Protein AF-A0A6L7WZ86-F1 (afdb_monomer_lite)

Sequence (203 aa):
MTITPLPDDKPPLVTILFAKHAGRTYPQAVAVAQQASVYREQVEGRSVTHVATFAQTAQQASAASQLLQLTVSLKSSAVFDGGGVMVPNKWTAGQVLDCYRKASLCADPTAYCHLVINSPFTHQGEFELVDRDDRQADRWLLPCRLINRAYLAFDAQHPASATDLLQAAAVRNGSQWCPNFEATSFRPVVVGVQGDASRACVR

Radius of gyration: 21.46 Å; chains: 1; bounding box: 46×39×69 Å

Secondary structure (DSSP, 8-state):
-PPPPPTTSPPEEEEEEEE----TTHHHHHHHHTTSSEEEEEEETTEEEEEEEEESSHHHHHHHHHHHHHHTT-TTEEEEETTS-B-S-HHHHHHHHHHHHHHTTSSSHHHHH-EEEE--EE-SS------TTS----EEEES-HHHHTT---EETT-SS-HHHHHHHHHHHTT-TT-TT--GGG-EEE--------------

Structure (mmCIF, N/CA/C/O backbone):
data_AF-A0A6L7WZ86-F1
#
_entry.id   AF-A0A6L7WZ86-F1
#
loop_
_atom_site.group_PDB
_atom_site.id
_atom_site.type_symbol
_atom_site.label_atom_id
_atom_site.label_alt_id
_atom_site.label_comp_id
_atom_site.label_asym_id
_atom_site.label_entity_id
_atom_site.label_seq_id
_atom_site.pdbx_PDB_ins_code
_atom_site.Cartn_x
_atom_site.Cartn_y
_atom_site.Cartn_z
_atom_site.occupancy
_atom_site.B_iso_or_equiv
_atom_site.auth_seq_id
_atom_site.auth_comp_id
_atom_site.auth_asym_id
_atom_site.auth_atom_id
_atom_site.pdbx_PDB_model_num
ATOM 1 N N . MET A 1 1 ? 6.209 -0.642 20.854 1.00 47.69 1 MET A N 1
ATOM 2 C CA . MET A 1 1 ? 4.993 -1.215 20.239 1.00 47.69 1 MET A CA 1
ATOM 3 C C . MET A 1 1 ? 5.428 -2.353 19.346 1.00 47.69 1 MET A C 1
ATOM 5 O O . MET A 1 1 ? 6.222 -2.119 18.446 1.00 47.69 1 MET A O 1
ATOM 9 N N . THR A 1 2 ? 4.988 -3.571 19.641 1.00 50.81 2 THR A N 1
ATOM 10 C CA . THR A 1 2 ? 5.374 -4.765 18.881 1.00 50.81 2 THR A CA 1
ATOM 11 C C . THR A 1 2 ? 4.298 -5.025 17.841 1.00 50.81 2 THR A C 1
ATOM 13 O O . THR A 1 2 ? 3.127 -5.172 18.193 1.00 50.81 2 THR A O 1
ATOM 16 N N . ILE A 1 3 ? 4.668 -5.041 16.563 1.00 60.66 3 ILE A N 1
ATOM 17 C CA . ILE A 1 3 ? 3.726 -5.408 15.507 1.00 60.66 3 ILE A CA 1
ATOM 18 C C . ILE A 1 3 ? 3.384 -6.871 15.691 1.00 60.66 3 ILE A C 1
ATOM 20 O O . ILE A 1 3 ? 4.256 -7.712 15.897 1.00 60.66 3 ILE A O 1
ATOM 24 N N . THR A 1 4 ? 2.085 -7.143 15.730 1.00 61.19 4 THR A N 1
ATOM 25 C CA . THR A 1 4 ? 1.613 -8.497 15.965 1.00 61.19 4 THR A CA 1
ATOM 26 C C . THR A 1 4 ? 1.735 -9.266 14.652 1.00 61.19 4 THR A C 1
ATOM 28 O O . THR A 1 4 ? 1.117 -8.837 13.672 1.00 61.19 4 THR A O 1
ATOM 31 N N . PRO A 1 5 ? 2.519 -10.359 14.609 1.00 63.06 5 PRO A N 1
ATOM 32 C CA . PRO A 1 5 ? 2.606 -11.191 13.419 1.00 63.06 5 PRO A CA 1
ATOM 33 C C . PRO A 1 5 ? 1.232 -11.787 13.104 1.00 63.06 5 PRO A C 1
ATOM 35 O O . PRO A 1 5 ? 0.416 -12.019 14.003 1.00 63.06 5 PRO A O 1
ATOM 38 N N . LEU A 1 6 ? 0.963 -12.006 11.818 1.00 70.75 6 LEU A N 1
ATOM 39 C CA . LEU A 1 6 ? -0.230 -12.734 11.409 1.00 70.75 6 LEU A CA 1
ATOM 40 C C . LEU A 1 6 ? -0.127 -14.200 11.857 1.00 70.75 6 LEU A C 1
ATOM 42 O O . LEU A 1 6 ? 0.982 -14.731 11.942 1.00 70.75 6 LEU A O 1
ATOM 46 N N . PRO A 1 7 ? -1.262 -14.871 12.120 1.00 63.28 7 PRO A N 1
ATOM 47 C CA . PRO A 1 7 ? -1.268 -16.325 12.179 1.00 63.28 7 PRO A CA 1
ATOM 48 C C . PRO A 1 7 ? -0.720 -16.889 10.852 1.00 63.28 7 PRO A C 1
ATOM 50 O O . PRO A 1 7 ? -0.986 -16.331 9.786 1.00 63.28 7 PRO A O 1
ATOM 53 N N . ASP A 1 8 ? 0.057 -17.972 10.937 1.00 62.91 8 ASP A N 1
ATOM 54 C CA . ASP A 1 8 ? 0.685 -18.702 9.818 1.00 62.91 8 ASP A CA 1
ATOM 55 C C . ASP A 1 8 ? 1.976 -18.100 9.215 1.00 62.91 8 ASP A C 1
ATOM 57 O O . ASP A 1 8 ? 2.300 -18.401 8.067 1.00 62.91 8 ASP A O 1
ATOM 61 N N . ASP A 1 9 ? 2.710 -17.247 9.944 1.00 66.44 9 ASP A N 1
ATOM 62 C CA . ASP A 1 9 ? 4.002 -16.643 9.530 1.00 66.44 9 ASP A CA 1
ATOM 63 C C . ASP A 1 9 ? 3.971 -15.852 8.206 1.00 66.44 9 ASP A C 1
ATOM 65 O O . ASP A 1 9 ? 5.005 -15.450 7.665 1.00 66.44 9 ASP A O 1
ATOM 69 N N . LYS A 1 10 ? 2.780 -15.569 7.670 1.00 73.56 10 LYS A N 1
ATOM 70 C CA . LYS A 1 10 ? 2.638 -14.762 6.456 1.00 73.56 10 LYS A CA 1
ATOM 71 C C . LYS A 1 10 ? 2.947 -13.296 6.766 1.00 73.56 10 LYS A C 1
ATOM 73 O O . LYS A 1 10 ? 2.440 -12.762 7.758 1.00 73.56 10 LYS A O 1
ATOM 78 N N . PRO A 1 11 ? 3.714 -12.604 5.906 1.00 81.50 11 PRO A N 1
ATOM 79 C CA . PRO A 1 11 ? 3.988 -11.192 6.110 1.00 81.50 11 PRO A CA 1
ATOM 80 C C . PRO A 1 11 ? 2.682 -10.386 6.019 1.00 81.50 11 PRO A C 1
ATOM 82 O O . PRO A 1 11 ? 1.885 -10.598 5.094 1.00 81.50 11 PRO A O 1
ATOM 85 N N . PRO A 1 12 ? 2.430 -9.454 6.953 1.00 90.88 12 PRO A N 1
ATOM 86 C CA . PRO A 1 12 ? 1.282 -8.573 6.844 1.00 90.88 12 PRO A CA 1
ATOM 87 C C . PRO A 1 12 ? 1.407 -7.639 5.641 1.00 90.88 12 PRO A C 1
ATOM 89 O O . PRO A 1 12 ? 2.497 -7.354 5.150 1.00 90.88 12 PRO A O 1
ATOM 92 N N . LEU A 1 13 ? 0.267 -7.159 5.149 1.00 93.56 13 LEU A N 1
ATOM 93 C CA . LEU A 1 13 ? 0.234 -6.071 4.175 1.00 93.56 13 LEU A CA 1
ATOM 94 C C . LEU A 1 13 ? 0.491 -4.739 4.883 1.00 93.56 13 LEU A C 1
ATOM 96 O O . LEU A 1 13 ? 1.350 -3.963 4.477 1.00 93.56 13 LEU A O 1
ATOM 100 N N . VAL A 1 14 ? -0.294 -4.472 5.927 1.00 95.56 14 VAL A N 1
ATOM 101 C CA . VAL A 1 14 ? -0.276 -3.207 6.663 1.00 95.56 14 VAL A CA 1
ATOM 102 C C . VAL A 1 14 ? -0.856 -3.406 8.061 1.00 95.56 14 VAL A C 1
ATOM 104 O O . VAL A 1 14 ? -1.780 -4.200 8.254 1.00 95.56 14 VAL A O 1
ATOM 107 N N . THR A 1 15 ? -0.343 -2.654 9.029 1.00 96.19 15 THR A N 1
ATOM 108 C CA . THR A 1 15 ? -0.920 -2.531 10.371 1.00 96.19 15 THR A CA 1
ATOM 109 C C . THR A 1 15 ? -1.374 -1.096 10.599 1.00 96.19 15 THR A C 1
ATOM 111 O O . THR A 1 15 ? -0.604 -0.157 10.400 1.00 96.19 15 THR A O 1
ATOM 114 N N . ILE A 1 16 ? -2.621 -0.907 11.024 1.00 96.44 16 ILE A N 1
ATOM 115 C CA . ILE A 1 16 ? -3.187 0.406 11.340 1.00 96.44 16 ILE A CA 1
ATOM 116 C C . ILE A 1 16 ? -3.484 0.459 12.834 1.00 96.44 16 ILE A C 1
ATOM 118 O O . ILE A 1 16 ? -4.172 -0.405 13.379 1.00 96.44 16 ILE A O 1
ATOM 122 N N . LEU A 1 17 ? -2.970 1.498 13.485 1.00 95.44 17 LEU A N 1
ATOM 123 C CA . LEU A 1 17 ? -3.237 1.812 14.879 1.00 95.44 17 LEU A CA 1
ATOM 124 C C . LEU A 1 17 ? -4.084 3.072 14.954 1.00 95.44 17 LEU A C 1
ATOM 126 O O . LEU A 1 17 ? -3.841 4.019 14.209 1.00 95.44 17 LEU A O 1
ATOM 130 N N . PHE A 1 18 ? -5.057 3.109 15.859 1.00 95.25 18 PHE A N 1
ATOM 131 C CA . PHE A 1 18 ? -5.809 4.326 16.161 1.00 95.25 18 PHE A CA 1
ATOM 132 C C . PHE A 1 18 ? -6.359 4.297 17.586 1.00 95.25 18 PHE A C 1
ATOM 134 O O . PHE A 1 18 ? -6.794 3.260 18.083 1.00 95.25 18 PHE A O 1
ATOM 141 N N . ALA A 1 19 ? -6.362 5.448 18.255 1.00 94.00 19 ALA A N 1
ATOM 142 C CA . ALA A 1 19 ? -6.944 5.559 19.587 1.00 94.00 19 ALA A CA 1
ATOM 143 C C . ALA A 1 19 ? -8.477 5.675 19.545 1.00 94.00 19 ALA A C 1
ATOM 145 O O . ALA A 1 19 ? -9.071 6.215 18.601 1.00 94.00 19 ALA A O 1
ATOM 146 N N . LYS A 1 20 ? -9.121 5.233 20.626 1.00 93.38 20 LYS A N 1
ATOM 147 C CA . LYS A 1 20 ? -10.515 5.557 20.923 1.00 93.38 20 LYS A CA 1
ATOM 148 C C . LYS A 1 20 ? -10.713 7.072 20.900 1.00 93.38 20 LYS A C 1
ATOM 150 O O . LYS A 1 20 ? -9.925 7.828 21.463 1.00 93.38 20 LYS A O 1
ATOM 155 N N . HIS A 1 21 ? -11.781 7.512 20.246 1.00 90.44 21 HIS A N 1
ATOM 156 C CA . HIS A 1 21 ? -12.111 8.925 20.088 1.00 90.44 21 HIS A CA 1
ATOM 157 C C . HIS A 1 21 ? -13.631 9.116 20.039 1.00 90.44 21 HIS A C 1
ATOM 159 O O . HIS A 1 21 ? -14.375 8.183 19.752 1.00 90.44 21 HIS A O 1
ATOM 165 N N . ALA A 1 22 ? -14.100 10.335 20.312 1.00 87.38 22 ALA A N 1
ATOM 166 C CA . ALA A 1 22 ? -15.528 10.670 20.360 1.00 87.38 22 ALA A CA 1
ATOM 167 C C . ALA A 1 22 ? -16.151 10.963 18.974 1.00 87.38 22 ALA A C 1
ATOM 169 O O . ALA A 1 22 ? -17.239 11.529 18.884 1.00 87.38 22 ALA A O 1
ATOM 170 N N . GLY A 1 23 ? -15.453 10.637 17.881 1.00 87.38 23 GLY A N 1
ATOM 171 C CA . GLY A 1 23 ? -15.904 10.931 16.521 1.00 87.38 23 GLY A CA 1
ATOM 172 C C . GLY A 1 23 ? -17.081 10.054 16.087 1.00 87.38 23 GLY A C 1
ATOM 173 O O . GLY A 1 23 ? -17.175 8.890 16.466 1.00 87.38 23 GLY A O 1
ATOM 174 N N . ARG A 1 24 ? -17.957 10.583 15.221 1.00 89.44 24 ARG A N 1
ATOM 175 C CA . ARG A 1 24 ? -19.101 9.829 14.662 1.00 89.44 24 ARG A CA 1
ATOM 176 C C . ARG A 1 24 ? -18.677 8.599 13.854 1.00 89.44 24 ARG A C 1
ATOM 178 O O . ARG A 1 24 ? -19.425 7.632 13.775 1.00 89.44 24 ARG A O 1
ATOM 185 N N . THR A 1 25 ? -17.485 8.637 13.265 1.00 91.81 25 THR A N 1
ATOM 186 C CA . THR A 1 25 ? -16.906 7.538 12.483 1.00 91.81 25 THR A CA 1
ATOM 187 C C . THR A 1 25 ? -16.269 6.458 13.355 1.00 91.81 25 THR A C 1
ATOM 189 O O . THR A 1 25 ? -15.935 5.398 12.834 1.00 91.81 25 THR A O 1
ATOM 192 N N . TYR A 1 26 ? -16.122 6.672 14.669 1.00 94.25 26 TYR A N 1
ATOM 193 C CA . TYR A 1 26 ? -15.444 5.723 15.553 1.00 94.25 26 TYR A CA 1
ATOM 194 C C . TYR A 1 26 ? -16.079 4.322 15.555 1.00 94.25 26 TYR A C 1
ATOM 196 O O . TYR A 1 26 ? -15.337 3.366 15.327 1.00 94.25 26 TYR A O 1
ATOM 204 N N . PRO A 1 27 ? -17.409 4.150 15.719 1.00 95.38 27 PRO A N 1
ATOM 205 C CA . PRO A 1 27 ? -18.010 2.815 15.698 1.00 95.38 27 PRO A CA 1
ATOM 206 C C . PRO A 1 27 ? -17.783 2.090 14.366 1.00 95.38 27 PRO A C 1
ATOM 208 O O . PRO A 1 27 ? -17.534 0.889 14.347 1.00 95.38 27 PRO A O 1
ATOM 211 N N . GLN A 1 28 ? -17.806 2.831 13.252 1.00 95.75 28 GLN A N 1
ATOM 212 C CA . GLN A 1 28 ? -17.521 2.284 11.925 1.00 95.75 28 GLN A CA 1
ATOM 213 C C . GLN A 1 28 ? -16.048 1.883 11.791 1.00 95.75 28 GLN A C 1
ATOM 215 O O . GLN A 1 28 ? -15.755 0.812 11.270 1.00 95.75 28 GLN A O 1
ATOM 220 N N . ALA A 1 29 ? -15.121 2.700 12.300 1.00 96.56 29 ALA A N 1
ATOM 221 C CA . ALA A 1 29 ? -13.695 2.385 12.292 1.00 96.56 29 ALA A CA 1
ATOM 222 C C . ALA A 1 29 ? -13.403 1.107 13.089 1.00 96.56 29 ALA A C 1
ATOM 224 O O . ALA A 1 29 ? -12.677 0.244 12.607 1.00 96.56 29 ALA A O 1
ATOM 225 N N . VAL A 1 30 ? -14.016 0.940 14.264 1.00 97.06 30 VAL A N 1
ATOM 226 C CA . VAL A 1 30 ? -13.885 -0.289 15.064 1.00 97.06 30 VAL A CA 1
ATOM 227 C C . VAL A 1 30 ? -14.468 -1.495 14.326 1.00 97.06 30 VAL A C 1
ATOM 229 O O . VAL A 1 30 ? -13.803 -2.523 14.241 1.00 97.06 30 VAL A O 1
ATOM 232 N N . ALA A 1 31 ? -15.656 -1.366 13.729 1.00 97.19 31 ALA A N 1
ATOM 233 C CA . ALA A 1 31 ? -16.283 -2.458 12.983 1.00 97.19 31 ALA A CA 1
ATOM 234 C C . ALA A 1 31 ? -15.436 -2.925 11.785 1.00 97.19 31 ALA A C 1
ATOM 236 O O . ALA A 1 31 ? -15.353 -4.121 11.520 1.00 97.19 31 ALA A O 1
ATOM 237 N N . VAL A 1 32 ? -14.779 -2.002 11.072 1.00 97.44 32 VAL A N 1
ATOM 238 C CA . VAL A 1 32 ? -13.845 -2.349 9.986 1.00 97.44 32 VAL A CA 1
ATOM 239 C C . VAL A 1 32 ? -12.549 -2.941 10.547 1.00 97.44 32 VAL A C 1
ATOM 241 O O . VAL A 1 32 ? -12.040 -3.920 10.011 1.00 97.44 32 VAL A O 1
ATOM 244 N N . ALA A 1 33 ? -12.023 -2.394 11.645 1.00 97.19 33 ALA A N 1
ATOM 245 C CA . ALA A 1 33 ? -10.814 -2.899 12.294 1.00 97.19 33 ALA A CA 1
ATOM 246 C C . ALA A 1 33 ? -10.967 -4.347 12.786 1.00 97.19 33 ALA A C 1
ATOM 248 O O . ALA A 1 33 ? -10.028 -5.127 12.677 1.00 97.19 33 ALA A O 1
ATOM 249 N N . GLN A 1 34 ? -12.154 -4.732 13.255 1.00 96.94 34 GLN A N 1
ATOM 250 C CA . GLN A 1 34 ? -12.467 -6.104 13.672 1.00 96.94 34 GLN A CA 1
ATOM 251 C C . GLN A 1 34 ? -12.483 -7.118 12.515 1.00 96.94 34 GLN A C 1
ATOM 253 O O . GLN A 1 34 ? -12.414 -8.316 12.765 1.00 96.94 34 GLN A O 1
ATOM 258 N N . GLN A 1 35 ? -12.544 -6.665 11.257 1.00 96.44 35 GLN A N 1
ATOM 259 C CA . GLN A 1 35 ? -12.430 -7.529 10.071 1.00 96.44 35 GLN A CA 1
ATOM 260 C C . GLN A 1 35 ? -10.971 -7.821 9.691 1.00 96.44 35 GLN A C 1
ATOM 262 O O . GLN A 1 35 ? -10.708 -8.585 8.755 1.00 96.44 35 GLN A O 1
ATOM 267 N N . ALA A 1 36 ? -10.015 -7.181 10.369 1.00 96.25 36 ALA A N 1
ATOM 268 C CA . ALA A 1 36 ? -8.602 -7.430 10.162 1.00 96.25 36 ALA A CA 1
ATOM 269 C C . ALA A 1 36 ? -8.253 -8.881 10.509 1.00 96.25 36 ALA A C 1
ATOM 271 O O . ALA A 1 36 ? -8.878 -9.510 11.362 1.00 96.25 36 ALA A O 1
ATOM 272 N N . SER A 1 37 ? -7.216 -9.404 9.860 1.00 95.19 37 SER A N 1
ATOM 273 C CA . SER A 1 37 ? -6.726 -10.763 10.124 1.00 95.19 37 SER A CA 1
ATOM 274 C C . SER A 1 37 ? -6.274 -10.927 11.576 1.00 95.19 37 SER A C 1
ATOM 276 O O . SER A 1 37 ? -6.439 -11.992 12.163 1.00 95.19 37 SER A O 1
ATOM 278 N N . VAL A 1 38 ? -5.745 -9.855 12.170 1.00 94.62 38 VAL A N 1
ATOM 279 C CA . VAL A 1 38 ? -5.521 -9.756 13.612 1.00 94.62 38 VAL A CA 1
ATOM 280 C C . VAL A 1 38 ? -6.030 -8.409 14.102 1.00 94.62 38 VAL A C 1
ATOM 282 O O . VAL A 1 38 ? -5.618 -7.365 13.602 1.00 94.62 38 VAL A O 1
ATOM 285 N N . TYR A 1 39 ? -6.892 -8.435 15.113 1.00 96.00 39 TYR A N 1
ATOM 286 C CA . TYR A 1 39 ? -7.388 -7.251 15.805 1.00 96.00 39 TYR A CA 1
ATOM 287 C C . TYR A 1 39 ? -7.120 -7.371 17.304 1.00 96.00 39 TYR A C 1
ATOM 289 O O . TYR A 1 39 ? -7.367 -8.422 17.901 1.00 96.00 39 TYR A O 1
ATOM 297 N N . ARG A 1 40 ? -6.611 -6.302 17.920 1.00 94.44 40 ARG A N 1
ATOM 298 C CA . ARG A 1 40 ? -6.380 -6.222 19.366 1.00 94.44 40 ARG A CA 1
ATOM 299 C C . ARG A 1 40 ? -6.715 -4.839 19.898 1.00 94.44 40 ARG A C 1
ATOM 301 O O . ARG A 1 40 ? -6.507 -3.828 19.230 1.00 94.44 40 ARG A O 1
ATOM 308 N N . GLU A 1 41 ? -7.168 -4.812 21.141 1.00 94.81 41 GLU A N 1
ATOM 309 C CA . GLU A 1 41 ? -7.303 -3.591 21.924 1.00 94.81 41 GLU A CA 1
ATOM 310 C C . GLU A 1 41 ? -6.195 -3.562 22.972 1.00 94.81 41 GLU A C 1
ATOM 312 O O . GLU A 1 41 ? -6.005 -4.517 23.723 1.00 94.81 41 GLU A O 1
ATOM 317 N N . GLN A 1 42 ? -5.448 -2.466 23.005 1.00 91.88 42 GLN A N 1
ATOM 318 C CA . GLN A 1 42 ? -4.404 -2.214 23.982 1.00 91.88 42 GLN A CA 1
ATOM 319 C C . GLN A 1 42 ? -4.866 -1.091 24.902 1.00 91.88 42 GLN A C 1
ATOM 321 O O . GLN A 1 42 ? -5.094 0.037 24.464 1.00 91.88 42 GLN A O 1
ATOM 326 N N . VAL A 1 43 ? -5.028 -1.417 26.182 1.00 90.00 43 VAL A N 1
ATOM 327 C CA . VAL A 1 43 ? -5.438 -0.459 27.208 1.00 90.00 43 VAL A CA 1
ATOM 328 C C . VAL A 1 43 ? -4.191 0.044 27.926 1.00 90.00 43 VAL A C 1
ATOM 330 O O . VAL A 1 43 ? -3.505 -0.721 28.597 1.00 90.00 43 VAL A O 1
ATOM 333 N N . GLU A 1 44 ? -3.905 1.336 27.792 1.00 84.81 44 GLU A N 1
ATOM 334 C CA . GLU A 1 44 ? -2.825 2.021 28.505 1.00 84.81 44 GLU A CA 1
ATOM 335 C C . GLU A 1 44 ? -3.431 3.098 29.410 1.00 84.81 44 GLU A C 1
ATOM 337 O O . GLU A 1 44 ? -3.843 4.177 28.971 1.00 84.81 44 GLU A O 1
ATOM 342 N N . GLY A 1 45 ? -3.546 2.780 30.702 1.00 85.56 45 GLY A N 1
ATOM 343 C CA . GLY A 1 45 ? -4.215 3.638 31.679 1.00 85.56 45 GLY A CA 1
ATOM 344 C C . GLY A 1 45 ? -5.700 3.817 31.354 1.00 85.56 45 GLY A C 1
ATOM 345 O O . GLY A 1 45 ? -6.488 2.887 31.494 1.00 85.56 45 GLY A O 1
ATOM 346 N N . ARG A 1 46 ? -6.092 5.029 30.939 1.00 83.75 46 ARG A N 1
ATOM 347 C CA . ARG A 1 46 ? -7.473 5.362 30.529 1.00 83.75 46 ARG A CA 1
ATOM 348 C C . ARG A 1 46 ? -7.675 5.363 29.009 1.00 83.75 46 ARG A C 1
ATOM 350 O O . ARG A 1 46 ? -8.797 5.572 28.549 1.00 83.75 46 ARG A O 1
ATOM 357 N N . SER A 1 47 ? -6.608 5.164 28.240 1.00 87.44 47 SER A N 1
ATOM 358 C CA . SER A 1 47 ? -6.632 5.207 26.780 1.00 87.44 47 SER A CA 1
ATOM 359 C C . SER A 1 47 ? -6.770 3.801 26.208 1.00 87.44 47 SER A C 1
ATOM 361 O O . SER A 1 47 ? -6.111 2.873 26.668 1.00 87.44 47 SER A O 1
ATOM 363 N N . VAL A 1 48 ? -7.613 3.653 25.185 1.00 93.12 48 VAL A N 1
ATOM 364 C CA . VAL A 1 48 ? -7.743 2.414 24.408 1.00 93.12 48 VAL A CA 1
ATOM 365 C C . VAL A 1 48 ? -7.172 2.670 23.022 1.00 93.12 48 VAL A C 1
ATOM 367 O O . VAL A 1 48 ? -7.618 3.592 22.335 1.00 93.12 48 VAL A O 1
ATOM 370 N N . THR A 1 49 ? -6.200 1.863 22.619 1.00 94.69 49 THR A N 1
ATOM 371 C CA . THR A 1 49 ? -5.606 1.870 21.282 1.00 94.69 49 THR A CA 1
ATOM 372 C C . THR A 1 49 ? -6.017 0.601 20.558 1.00 94.69 49 THR A C 1
ATOM 374 O O . THR A 1 49 ? -5.820 -0.503 21.056 1.00 94.69 49 THR A O 1
ATOM 377 N N . HIS A 1 50 ? -6.583 0.757 19.372 1.00 96.00 50 HIS A N 1
ATOM 378 C CA . HIS A 1 50 ? -6.943 -0.345 18.496 1.00 96.00 50 HIS A CA 1
ATOM 379 C C . HIS A 1 50 ? -5.771 -0.640 17.566 1.00 96.00 50 HIS A C 1
ATOM 381 O O . HIS A 1 50 ? -5.199 0.285 16.987 1.00 96.00 50 HIS A O 1
ATOM 387 N N . VAL A 1 51 ? -5.428 -1.916 17.423 1.00 95.75 51 VAL A N 1
ATOM 388 C CA . VAL A 1 51 ? -4.384 -2.412 16.524 1.00 95.75 51 VAL A CA 1
ATOM 389 C C . VAL A 1 51 ? -5.034 -3.389 15.554 1.00 95.75 51 VAL A C 1
ATOM 391 O O . VAL A 1 51 ? -5.600 -4.393 15.983 1.00 95.75 51 VAL A O 1
ATOM 394 N N . ALA A 1 52 ? -4.968 -3.087 14.260 1.00 96.69 52 ALA A N 1
ATOM 395 C CA . ALA A 1 52 ? -5.554 -3.894 13.197 1.00 96.69 52 ALA A CA 1
ATOM 396 C C . ALA A 1 52 ? -4.491 -4.246 12.148 1.00 96.69 52 ALA A C 1
ATOM 398 O O . ALA A 1 52 ? -3.981 -3.359 11.463 1.00 96.69 52 ALA A O 1
ATOM 399 N N . THR A 1 53 ? -4.169 -5.533 12.020 1.00 96.31 53 THR A N 1
ATOM 400 C CA . THR A 1 53 ? -3.191 -6.068 11.064 1.00 96.31 53 THR A CA 1
ATOM 401 C C . THR A 1 53 ? -3.909 -6.794 9.930 1.00 96.31 53 THR A C 1
ATOM 403 O O . THR A 1 53 ? -4.655 -7.751 10.154 1.00 96.31 53 THR A O 1
ATOM 406 N N . PHE A 1 54 ? -3.659 -6.359 8.698 1.00 95.81 54 PHE A N 1
ATOM 407 C CA . PHE A 1 54 ? -4.324 -6.849 7.493 1.00 95.81 54 PHE A CA 1
ATOM 408 C C . PHE A 1 54 ? -3.386 -7.742 6.676 1.00 95.81 54 PHE A C 1
ATOM 410 O O . PHE A 1 54 ? -2.224 -7.392 6.462 1.00 95.81 54 PHE A O 1
ATOM 417 N N . ALA A 1 55 ? -3.884 -8.884 6.197 1.00 94.62 55 ALA A N 1
ATOM 418 C CA . ALA A 1 55 ? -3.119 -9.787 5.336 1.00 94.62 55 ALA A CA 1
ATOM 419 C C . ALA A 1 55 ? -3.023 -9.306 3.878 1.00 94.62 55 ALA A C 1
ATOM 421 O O . ALA A 1 55 ? -3.760 -8.425 3.433 1.00 94.62 55 ALA A O 1
ATOM 422 N N . GLN A 1 56 ? -2.126 -9.930 3.113 1.00 92.81 56 GLN A N 1
ATOM 423 C CA . GLN A 1 56 ? -1.919 -9.686 1.682 1.00 92.81 56 GLN A CA 1
ATOM 424 C C . GLN A 1 56 ? -3.015 -10.354 0.831 1.00 92.81 56 GLN A C 1
ATOM 426 O O . GLN A 1 56 ? -2.778 -11.312 0.103 1.00 92.81 56 GLN A O 1
ATOM 431 N N . THR A 1 57 ? -4.254 -9.879 0.969 1.00 92.19 57 THR A N 1
ATOM 432 C CA . THR A 1 57 ? -5.395 -10.312 0.146 1.00 92.19 57 THR A CA 1
ATOM 433 C C . THR A 1 57 ? -6.209 -9.108 -0.318 1.00 92.19 57 THR A C 1
ATOM 435 O O . THR A 1 57 ? -6.208 -8.062 0.335 1.00 92.19 57 THR A O 1
ATOM 438 N N . ALA A 1 58 ? -6.958 -9.250 -1.416 1.00 91.88 58 ALA A N 1
ATOM 439 C CA . ALA A 1 58 ? -7.805 -8.177 -1.945 1.00 91.88 58 ALA A CA 1
ATOM 440 C C . ALA A 1 58 ? -8.838 -7.674 -0.917 1.00 91.88 58 ALA A C 1
ATOM 442 O O . ALA A 1 58 ? -9.049 -6.468 -0.778 1.00 91.88 58 ALA A O 1
ATOM 443 N N . GLN A 1 59 ? -9.454 -8.596 -0.167 1.00 94.19 59 GLN A N 1
ATOM 444 C CA . GLN A 1 59 ? -10.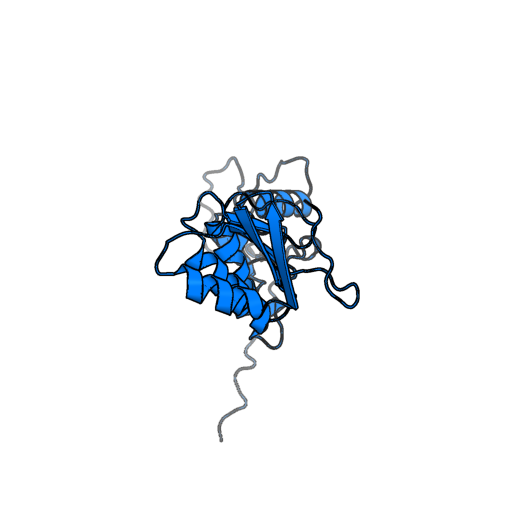439 -8.273 0.866 1.00 94.19 59 GLN A CA 1
ATOM 445 C C . GLN A 1 59 ? -9.803 -7.489 2.019 1.00 94.19 59 GLN A C 1
ATOM 447 O O . GLN A 1 59 ? -10.328 -6.454 2.428 1.00 94.19 59 GLN A O 1
ATOM 452 N N . GLN A 1 60 ? -8.645 -7.941 2.504 1.00 95.50 60 GLN A N 1
ATOM 453 C CA . GLN A 1 60 ? -7.925 -7.285 3.595 1.00 95.50 60 GLN A CA 1
ATOM 454 C C . GLN A 1 60 ? -7.370 -5.917 3.165 1.00 95.50 60 GLN A C 1
ATOM 456 O O . GLN A 1 60 ? -7.485 -4.955 3.917 1.00 95.50 60 GLN A O 1
ATOM 461 N N . ALA A 1 61 ? -6.882 -5.776 1.929 1.00 95.44 61 ALA A N 1
ATOM 462 C CA . ALA A 1 61 ? -6.487 -4.487 1.356 1.00 95.44 61 ALA A CA 1
ATOM 463 C C . ALA A 1 61 ? -7.665 -3.503 1.243 1.00 95.44 61 ALA A C 1
ATOM 465 O O . ALA A 1 61 ? -7.509 -2.303 1.487 1.00 95.44 61 ALA A O 1
ATOM 466 N N . SER A 1 62 ? -8.858 -4.004 0.901 1.00 95.69 62 SER A N 1
ATOM 467 C CA . SER A 1 62 ? -10.083 -3.201 0.867 1.00 95.69 62 SER A CA 1
ATOM 468 C C . SER A 1 62 ? -10.480 -2.722 2.266 1.00 95.69 62 SER A C 1
ATOM 470 O O . SER A 1 62 ? -10.724 -1.529 2.450 1.00 95.69 62 SER A O 1
ATOM 472 N N . ALA A 1 63 ? -10.487 -3.618 3.258 1.00 96.94 63 ALA A N 1
ATOM 473 C CA . ALA A 1 63 ? -10.795 -3.270 4.645 1.00 96.94 63 ALA A CA 1
ATOM 474 C C . ALA A 1 63 ? -9.767 -2.282 5.228 1.00 96.94 63 ALA A C 1
ATOM 476 O O . ALA A 1 63 ? -10.148 -1.271 5.818 1.00 96.94 63 ALA A O 1
ATOM 477 N N . ALA A 1 64 ? -8.472 -2.497 4.973 1.00 97.06 64 ALA A N 1
ATOM 478 C CA . ALA A 1 64 ? -7.410 -1.569 5.356 1.00 97.06 64 ALA A CA 1
ATOM 479 C C . ALA A 1 64 ? -7.604 -0.178 4.734 1.00 97.06 64 ALA A C 1
ATOM 481 O O . ALA A 1 64 ? -7.482 0.830 5.428 1.00 97.06 64 ALA A O 1
ATOM 482 N N . SER A 1 65 ? -7.954 -0.109 3.443 1.00 96.00 65 SER A N 1
ATOM 483 C CA . SER A 1 65 ? -8.225 1.166 2.760 1.00 96.00 65 SER A CA 1
ATOM 484 C C . SER A 1 65 ? -9.394 1.912 3.402 1.00 96.00 65 SER A C 1
ATOM 486 O O . SER A 1 65 ? -9.313 3.121 3.624 1.00 96.00 65 SER A O 1
ATOM 488 N N . GLN A 1 66 ? -10.471 1.196 3.732 1.00 96.31 66 GLN A N 1
ATOM 489 C CA . GLN A 1 66 ? -11.643 1.779 4.378 1.00 96.31 66 GLN A CA 1
ATOM 490 C C . GLN A 1 66 ? -11.314 2.278 5.791 1.00 96.31 66 GLN A C 1
ATOM 492 O O . GLN A 1 66 ? -11.661 3.407 6.140 1.00 96.31 66 GLN A O 1
ATOM 497 N N . LEU A 1 67 ? -10.590 1.485 6.587 1.00 97.06 67 LEU A N 1
ATOM 498 C CA . LEU A 1 67 ? -10.154 1.896 7.921 1.00 97.06 67 LEU A CA 1
ATOM 499 C C . LEU A 1 67 ? -9.251 3.130 7.860 1.00 97.06 67 LEU A C 1
ATOM 501 O O . LEU A 1 67 ? -9.400 4.057 8.659 1.00 97.06 67 LEU A O 1
ATOM 505 N N . LEU A 1 68 ? -8.335 3.168 6.895 1.00 95.75 68 LEU A N 1
ATOM 506 C CA . LEU A 1 68 ? -7.449 4.303 6.693 1.00 95.75 68 LEU A CA 1
ATOM 507 C C . LEU A 1 68 ? -8.236 5.577 6.368 1.00 95.75 68 LEU A C 1
ATOM 509 O O . LEU A 1 68 ? -7.961 6.612 6.962 1.00 95.75 68 LEU A O 1
ATOM 513 N N . GLN A 1 69 ? -9.257 5.513 5.510 1.00 94.12 69 GLN A N 1
ATOM 514 C CA . GLN A 1 69 ? -10.128 6.663 5.228 1.00 94.12 69 GLN A CA 1
ATOM 515 C C . GLN A 1 69 ? -10.876 7.154 6.474 1.00 94.12 69 GLN A C 1
ATOM 517 O O . GLN A 1 69 ? -10.971 8.359 6.698 1.00 94.12 69 GLN A O 1
ATOM 522 N N . LEU A 1 70 ? -11.359 6.236 7.315 1.00 94.56 70 LEU A N 1
ATOM 523 C CA . LEU A 1 70 ? -12.059 6.577 8.559 1.00 94.56 70 LEU A CA 1
ATOM 524 C C . LEU A 1 70 ? -11.134 7.194 9.618 1.00 94.56 70 LEU A C 1
ATOM 526 O O . LEU A 1 70 ? -11.609 7.902 10.507 1.00 94.56 70 LEU A O 1
ATOM 530 N N . THR A 1 71 ? -9.828 6.929 9.530 1.00 93.88 71 THR A N 1
ATOM 531 C CA . THR A 1 71 ? -8.832 7.310 10.543 1.00 93.88 71 THR A CA 1
ATOM 532 C C . THR A 1 71 ? -7.788 8.315 10.047 1.00 93.88 71 THR A C 1
ATOM 534 O O . THR A 1 71 ? -6.951 8.748 10.841 1.00 93.88 71 THR A O 1
ATOM 537 N N . VAL A 1 72 ? -7.824 8.730 8.774 1.00 89.69 72 VAL A N 1
ATOM 538 C CA . VAL A 1 72 ? -6.775 9.553 8.136 1.00 89.69 72 VAL A CA 1
ATOM 539 C C . VAL A 1 72 ? -6.554 10.888 8.848 1.00 89.69 72 VAL A C 1
ATOM 541 O O . VAL A 1 72 ? -5.415 11.319 9.020 1.00 89.69 72 VAL A O 1
ATOM 544 N N . SER A 1 73 ? -7.634 11.516 9.320 1.00 88.25 73 SER A N 1
ATOM 545 C CA . SER A 1 73 ? -7.616 12.814 10.003 1.00 88.25 73 SER A CA 1
ATOM 546 C C . SER A 1 73 ? -7.242 12.722 11.486 1.00 88.25 73 SER A C 1
ATOM 548 O O . SER A 1 73 ? -7.019 13.747 12.132 1.00 88.25 73 SER A O 1
ATOM 550 N N . LEU A 1 74 ? -7.151 11.511 12.047 1.00 89.50 74 LEU A N 1
ATOM 551 C CA . LEU A 1 74 ? -6.813 11.315 13.452 1.00 89.50 74 LEU A CA 1
ATOM 552 C C . LEU A 1 74 ? -5.307 11.482 13.652 1.00 89.50 74 LEU A C 1
ATOM 554 O O . LEU A 1 74 ? -4.503 10.742 13.089 1.00 89.50 74 LEU A O 1
ATOM 558 N N . LYS A 1 75 ? -4.906 12.420 14.514 1.00 86.69 75 LYS A N 1
ATOM 559 C CA . LYS A 1 75 ? -3.493 12.575 14.912 1.00 86.69 75 LYS A CA 1
ATOM 560 C C . LYS A 1 75 ? -2.960 11.337 15.636 1.00 86.69 75 LYS A C 1
ATOM 562 O O . LYS A 1 75 ? -1.788 11.014 15.515 1.00 86.69 75 LYS A O 1
ATOM 567 N N . SER A 1 76 ? -3.839 10.646 16.357 1.00 88.75 76 SER A N 1
ATOM 568 C CA . SER A 1 76 ? -3.552 9.427 17.111 1.00 88.75 76 SER A CA 1
ATOM 569 C C . SER A 1 76 ? -3.634 8.148 16.274 1.00 88.75 76 SER A C 1
ATOM 571 O O . SER A 1 76 ? -3.659 7.064 16.854 1.00 88.75 76 SER A O 1
ATOM 573 N N . SER A 1 77 ? -3.716 8.246 14.939 1.00 93.31 77 SER A N 1
ATOM 574 C CA . SER A 1 77 ? -3.581 7.080 14.067 1.00 93.31 77 SER A CA 1
ATOM 575 C C . SER A 1 77 ? -2.200 6.999 13.429 1.00 93.31 77 SER A C 1
ATOM 577 O O . SER A 1 77 ? -1.621 8.015 13.033 1.00 93.31 77 SER A O 1
ATOM 579 N N . ALA A 1 78 ? -1.692 5.780 13.315 1.00 94.44 78 ALA A N 1
ATOM 580 C CA . ALA A 1 78 ? -0.408 5.459 12.711 1.00 94.44 78 ALA A CA 1
ATOM 581 C C . ALA A 1 78 ? -0.567 4.250 11.785 1.00 94.44 78 ALA A C 1
ATOM 583 O O . ALA A 1 78 ? -1.412 3.385 12.014 1.00 94.44 78 ALA A O 1
ATOM 584 N N . VAL A 1 79 ? 0.234 4.215 10.725 1.00 95.56 79 VAL A N 1
ATOM 585 C CA . VAL A 1 79 ? 0.232 3.150 9.721 1.00 95.56 79 VAL A CA 1
ATOM 586 C C . VAL A 1 79 ? 1.630 2.561 9.680 1.00 95.56 79 VAL A C 1
ATOM 588 O O . VAL A 1 79 ? 2.604 3.310 9.673 1.00 95.56 79 VAL A O 1
ATOM 591 N N . PHE A 1 80 ? 1.727 1.241 9.652 1.00 94.75 80 PHE A N 1
ATOM 592 C CA . PHE A 1 80 ? 2.979 0.500 9.569 1.00 94.75 80 PHE A CA 1
ATOM 593 C C . PHE A 1 80 ? 2.902 -0.480 8.410 1.00 94.75 80 PHE A C 1
ATOM 595 O O . PHE A 1 80 ? 1.849 -1.079 8.181 1.00 94.75 80 PHE A O 1
ATOM 602 N N . ASP A 1 81 ? 3.997 -0.635 7.679 1.00 92.25 81 ASP A N 1
ATOM 603 C CA . ASP A 1 81 ? 4.086 -1.617 6.606 1.00 92.25 81 ASP A CA 1
ATOM 604 C C . ASP A 1 81 ? 4.238 -3.056 7.135 1.00 92.25 81 ASP A C 1
ATOM 606 O O . ASP A 1 81 ? 4.267 -3.305 8.345 1.00 92.25 81 ASP A O 1
ATOM 610 N N . GLY A 1 82 ? 4.316 -4.020 6.214 1.00 87.75 82 GLY A N 1
ATOM 611 C CA . GLY A 1 82 ? 4.515 -5.431 6.537 1.00 87.75 82 GLY A CA 1
ATOM 612 C C . GLY A 1 82 ? 5.825 -5.750 7.270 1.00 87.75 82 GLY A C 1
ATOM 613 O O . GLY A 1 82 ? 5.875 -6.722 8.021 1.00 87.75 82 GLY A O 1
ATOM 614 N N . GLY A 1 83 ? 6.866 -4.930 7.082 1.00 86.38 83 GLY A N 1
ATOM 615 C CA . GLY A 1 83 ? 8.160 -5.036 7.773 1.00 86.38 83 GLY A CA 1
ATOM 616 C C . GLY A 1 83 ? 8.187 -4.318 9.123 1.00 86.38 83 GLY A C 1
ATOM 617 O O . GLY A 1 83 ? 9.149 -4.417 9.881 1.00 86.38 83 GLY A O 1
ATOM 618 N N . GLY A 1 84 ? 7.116 -3.600 9.432 1.00 87.56 84 GLY A N 1
ATOM 619 C CA . GLY A 1 84 ? 6.923 -2.888 10.669 1.00 87.56 84 GLY A CA 1
ATOM 620 C C . GLY A 1 84 ? 7.515 -1.494 10.750 1.00 87.56 84 GLY A C 1
ATOM 621 O O . GLY A 1 84 ? 7.625 -0.919 11.836 1.00 87.56 84 GLY A O 1
ATOM 622 N N . VAL A 1 85 ? 7.842 -0.921 9.599 1.00 90.56 85 VAL A N 1
ATOM 623 C CA . VAL A 1 85 ? 8.286 0.460 9.486 1.00 90.56 85 VAL A CA 1
ATOM 624 C C . VAL A 1 85 ? 7.064 1.366 9.409 1.00 90.56 85 VAL A C 1
ATOM 626 O O . VAL A 1 85 ? 6.095 1.097 8.698 1.00 90.56 85 VAL A O 1
ATOM 629 N N . MET A 1 86 ? 7.091 2.463 10.165 1.00 92.31 86 MET A N 1
ATOM 630 C CA . MET A 1 86 ? 6.018 3.451 10.133 1.00 92.31 86 MET A CA 1
ATOM 631 C C . MET A 1 86 ? 5.960 4.124 8.757 1.00 92.31 86 MET A C 1
ATOM 633 O O . MET A 1 86 ? 6.948 4.691 8.293 1.00 92.31 86 MET A O 1
ATOM 637 N N . VAL A 1 87 ? 4.781 4.129 8.140 1.00 92.88 87 VAL A N 1
ATOM 638 C CA . VAL A 1 87 ? 4.505 4.845 6.894 1.00 92.88 87 VAL A CA 1
ATOM 639 C C . VAL A 1 87 ? 4.090 6.278 7.251 1.00 92.88 87 VAL A C 1
ATOM 641 O O . VAL A 1 87 ? 2.986 6.486 7.763 1.00 92.88 87 VAL A O 1
ATOM 644 N N . PRO A 1 88 ? 4.939 7.295 7.004 1.00 85.31 88 PRO A N 1
ATOM 645 C CA . PRO A 1 88 ? 4.709 8.649 7.513 1.00 85.31 88 PRO A CA 1
ATOM 646 C C . PRO A 1 88 ? 3.526 9.344 6.828 1.00 85.31 88 PRO A C 1
ATOM 648 O O . PRO A 1 88 ? 2.838 10.161 7.439 1.00 85.31 88 PRO A O 1
ATOM 651 N N . ASN A 1 89 ? 3.269 9.016 5.559 1.00 90.75 89 ASN A N 1
ATOM 652 C CA . ASN A 1 89 ? 2.214 9.632 4.769 1.00 90.75 89 ASN A CA 1
ATOM 653 C C . ASN A 1 89 ? 1.029 8.672 4.575 1.00 90.75 89 ASN A C 1
ATOM 655 O O . ASN A 1 89 ? 1.066 7.761 3.747 1.00 90.75 89 ASN A O 1
ATOM 659 N N . LYS A 1 90 ? -0.061 8.931 5.305 1.00 92.44 90 LYS A N 1
ATOM 660 C CA . LYS A 1 90 ? -1.317 8.165 5.222 1.00 92.44 90 LYS A CA 1
ATOM 661 C C . LYS A 1 90 ? -1.979 8.250 3.846 1.00 92.44 90 LYS A C 1
ATOM 663 O O . LYS A 1 90 ? -2.621 7.298 3.422 1.00 92.44 90 LYS A O 1
ATOM 668 N N . TRP A 1 91 ? -1.823 9.364 3.132 1.00 90.81 91 TRP A N 1
ATOM 669 C CA . TRP A 1 91 ? -2.362 9.499 1.780 1.00 90.81 91 TRP A CA 1
ATOM 670 C C . TRP A 1 91 ? -1.661 8.543 0.815 1.00 90.81 91 TRP A C 1
ATOM 672 O O . TRP A 1 91 ? -2.314 7.783 0.102 1.00 90.81 91 TRP A O 1
ATOM 682 N N . THR A 1 92 ? -0.328 8.522 0.858 1.00 91.31 92 THR A N 1
ATOM 683 C CA . THR A 1 92 ? 0.485 7.579 0.083 1.00 91.31 92 THR A CA 1
ATOM 684 C C . THR A 1 92 ? 0.160 6.135 0.449 1.00 91.31 92 THR A C 1
ATOM 686 O O . THR A 1 92 ? 0.007 5.302 -0.443 1.00 91.31 92 THR A O 1
ATOM 689 N N . ALA A 1 93 ? -0.053 5.847 1.738 1.00 94.00 93 ALA A N 1
ATOM 690 C CA . ALA A 1 93 ? -0.501 4.527 2.163 1.00 94.00 93 ALA A CA 1
ATOM 691 C C . ALA A 1 93 ? -1.825 4.121 1.491 1.00 94.00 93 ALA A C 1
ATOM 693 O O . ALA A 1 93 ? -1.940 3.021 0.955 1.00 94.00 93 ALA A O 1
ATOM 694 N N . GLY A 1 94 ? -2.794 5.040 1.426 1.00 94.44 94 GLY A N 1
ATOM 695 C CA . GLY A 1 94 ? -4.058 4.823 0.720 1.00 94.44 94 GLY A CA 1
ATOM 696 C C . GLY A 1 94 ? -3.885 4.575 -0.781 1.00 94.44 94 GLY A C 1
ATOM 697 O O . GLY A 1 94 ? -4.565 3.715 -1.337 1.00 94.44 94 GLY A O 1
ATOM 698 N N . GLN A 1 95 ? -2.949 5.270 -1.435 1.00 93.81 95 GLN A N 1
ATOM 699 C CA . GLN A 1 95 ? -2.645 5.050 -2.855 1.00 93.81 95 GLN A CA 1
ATOM 700 C C . GLN A 1 95 ? -2.072 3.653 -3.116 1.00 93.81 95 GLN A C 1
ATOM 702 O O . GLN A 1 95 ? -2.478 3.003 -4.082 1.00 93.81 95 GLN A O 1
ATOM 707 N N . VAL A 1 96 ? -1.162 3.179 -2.259 1.00 95.12 96 VAL A N 1
ATOM 708 C CA . VAL A 1 96 ? -0.591 1.828 -2.364 1.00 95.12 96 VAL A CA 1
ATOM 709 C C . VAL A 1 96 ? -1.664 0.769 -2.135 1.00 95.12 96 VAL A C 1
ATOM 711 O O . VAL A 1 96 ? -1.782 -0.144 -2.950 1.00 95.12 96 VAL A O 1
ATOM 714 N N . LEU A 1 97 ? -2.493 0.914 -1.096 1.00 95.88 97 LEU A N 1
ATOM 715 C CA . LEU A 1 97 ? -3.556 -0.049 -0.796 1.00 95.88 97 LEU A CA 1
ATOM 716 C C . LEU A 1 97 ? -4.599 -0.136 -1.919 1.00 95.88 97 LEU A C 1
ATOM 718 O O . LEU A 1 97 ? -4.959 -1.240 -2.328 1.00 95.88 97 LEU A O 1
ATOM 722 N N . ASP A 1 98 ? -5.045 0.997 -2.473 1.00 94.31 98 ASP A N 1
ATOM 723 C CA . ASP A 1 98 ? -5.982 0.988 -3.604 1.00 94.31 98 ASP A CA 1
ATOM 724 C C . ASP A 1 98 ? -5.343 0.392 -4.867 1.00 94.31 98 ASP A C 1
ATOM 726 O O . ASP A 1 98 ? -5.985 -0.378 -5.585 1.00 94.31 98 ASP A O 1
ATOM 730 N N . CYS A 1 99 ? -4.067 0.693 -5.127 1.00 95.00 99 CYS A N 1
ATOM 731 C CA . CYS A 1 99 ? -3.339 0.117 -6.254 1.00 95.00 99 CYS A CA 1
ATOM 732 C C . CYS A 1 99 ? -3.192 -1.403 -6.121 1.00 95.00 99 CYS A C 1
ATOM 734 O O . CYS A 1 99 ? -3.488 -2.125 -7.072 1.00 95.00 99 CYS A O 1
ATOM 736 N N . TYR A 1 100 ? -2.785 -1.889 -4.948 1.00 95.94 100 TYR A N 1
ATOM 737 C CA . TYR A 1 100 ? -2.641 -3.314 -4.660 1.00 95.94 100 TYR A CA 1
ATOM 738 C C . TYR A 1 100 ? -3.986 -4.048 -4.741 1.00 95.94 100 TYR A C 1
ATOM 740 O O . TYR A 1 100 ? -4.087 -5.097 -5.380 1.00 95.94 100 TYR A O 1
ATOM 748 N N . ARG A 1 101 ? -5.054 -3.462 -4.180 1.00 95.06 101 ARG A N 1
ATOM 749 C CA . ARG A 1 101 ? -6.420 -3.995 -4.286 1.00 95.06 101 ARG A CA 1
ATOM 750 C C . ARG A 1 101 ? -6.851 -4.143 -5.745 1.00 95.06 101 ARG A C 1
ATOM 752 O O . ARG A 1 101 ? -7.388 -5.183 -6.103 1.00 95.06 101 ARG A O 1
ATOM 759 N N . LYS A 1 102 ? -6.613 -3.130 -6.586 1.00 94.50 102 LYS A N 1
ATOM 760 C CA . LYS A 1 102 ? -6.936 -3.181 -8.022 1.00 94.50 102 LYS A CA 1
ATOM 761 C C . LYS A 1 102 ? -6.105 -4.227 -8.762 1.00 94.50 102 LYS A C 1
ATOM 763 O O . LYS A 1 102 ? -6.673 -4.981 -9.541 1.00 94.50 102 LYS A O 1
ATOM 768 N N . ALA A 1 103 ? -4.804 -4.313 -8.482 1.00 95.25 103 ALA A N 1
ATOM 769 C CA . ALA A 1 103 ? -3.934 -5.339 -9.059 1.00 95.25 103 ALA A CA 1
ATOM 770 C C . ALA A 1 103 ? -4.395 -6.760 -8.694 1.00 95.25 103 ALA A C 1
ATOM 772 O O . ALA A 1 103 ? -4.344 -7.654 -9.528 1.00 95.25 103 ALA A O 1
ATOM 773 N N . SER A 1 104 ? -4.917 -6.948 -7.478 1.00 93.31 104 SER A N 1
ATOM 774 C CA . SER A 1 104 ? -5.434 -8.238 -6.997 1.00 93.31 104 SER A CA 1
ATOM 775 C C . SER A 1 104 ? -6.740 -8.683 -7.674 1.00 93.31 104 SER A C 1
ATOM 777 O O . SER A 1 104 ? -7.178 -9.808 -7.457 1.00 93.31 104 SER A O 1
ATOM 779 N N . LEU A 1 105 ? -7.388 -7.814 -8.461 1.00 92.50 105 LEU A N 1
ATOM 780 C CA . LEU A 1 105 ? -8.545 -8.177 -9.291 1.00 92.50 105 LEU A CA 1
ATOM 781 C C . LEU A 1 105 ? -8.128 -8.735 -10.660 1.00 92.50 105 LEU A C 1
ATOM 783 O O . LEU A 1 105 ? -8.971 -9.244 -11.396 1.00 92.50 105 LEU A O 1
ATOM 787 N N . CYS A 1 106 ? -6.853 -8.609 -11.026 1.00 93.44 106 CYS A N 1
ATOM 788 C CA . CYS A 1 106 ? -6.317 -9.142 -12.269 1.00 93.44 106 CYS A CA 1
ATOM 789 C C . CYS A 1 106 ? -5.840 -10.583 -12.059 1.00 93.44 106 CYS A C 1
ATOM 791 O O . CYS A 1 106 ? -5.257 -10.896 -11.025 1.00 93.44 106 CYS A O 1
ATOM 793 N N . ALA A 1 107 ? -6.047 -11.448 -13.059 1.00 93.81 107 ALA A N 1
ATOM 794 C CA . ALA A 1 107 ? -5.519 -12.815 -13.034 1.00 93.81 107 ALA A CA 1
ATOM 795 C C . ALA A 1 107 ? -3.983 -12.829 -12.956 1.00 93.81 107 ALA A C 1
ATOM 797 O O . ALA A 1 107 ? -3.402 -13.635 -12.237 1.00 93.81 107 ALA A O 1
ATOM 798 N N . ASP A 1 108 ? -3.349 -11.891 -13.662 1.00 94.06 108 ASP A N 1
ATOM 799 C CA . ASP A 1 108 ? -1.927 -11.587 -13.561 1.00 94.06 108 ASP A CA 1
ATOM 800 C C . ASP A 1 108 ? -1.752 -10.156 -13.014 1.00 94.06 108 ASP A C 1
ATOM 802 O O . ASP A 1 108 ? -2.018 -9.183 -13.733 1.00 94.06 108 ASP A O 1
ATOM 806 N N . PRO A 1 109 ? -1.316 -9.989 -11.750 1.00 93.06 109 PRO A N 1
ATOM 807 C CA . PRO A 1 109 ? -1.070 -8.674 -11.166 1.00 93.06 109 PRO A CA 1
ATOM 808 C C . PRO A 1 109 ? -0.010 -7.864 -11.919 1.00 93.06 109 PRO A C 1
ATOM 810 O O . PRO A 1 109 ? -0.067 -6.631 -11.907 1.00 93.06 109 PRO A O 1
ATOM 813 N N . THR A 1 110 ? 0.934 -8.521 -12.604 1.00 94.25 110 THR A N 1
ATOM 814 C CA . THR A 1 110 ? 1.996 -7.836 -13.351 1.00 94.25 110 THR A CA 1
ATOM 815 C C . THR A 1 110 ? 1.431 -7.051 -14.532 1.00 94.25 110 THR A C 1
ATOM 817 O O . THR A 1 110 ? 1.899 -5.949 -14.798 1.00 94.25 110 THR A O 1
ATOM 820 N N . ALA A 1 111 ? 0.339 -7.506 -15.153 1.00 93.88 111 ALA A N 1
ATOM 821 C CA . ALA A 1 111 ? -0.346 -6.769 -16.218 1.00 93.88 111 ALA A CA 1
ATOM 822 C C . ALA A 1 111 ? -0.933 -5.423 -15.739 1.00 93.88 111 ALA A C 1
ATOM 824 O O . ALA A 1 111 ? -1.054 -4.463 -16.507 1.00 93.88 111 ALA A O 1
ATOM 825 N N . TYR A 1 112 ? -1.293 -5.321 -14.456 1.00 94.88 112 TYR A N 1
ATOM 826 C CA . TYR A 1 112 ? -1.730 -4.063 -13.851 1.00 94.88 112 TYR A CA 1
ATOM 827 C C . TYR A 1 112 ? -0.554 -3.243 -13.308 1.00 94.88 112 TYR A C 1
ATOM 829 O O . TYR A 1 112 ? -0.541 -2.017 -13.432 1.00 94.88 112 TYR A O 1
ATOM 837 N N . CYS A 1 113 ? 0.419 -3.892 -12.674 1.00 95.19 113 CYS A N 1
ATOM 838 C CA . CYS A 1 113 ? 1.537 -3.212 -12.029 1.00 95.19 113 CYS A CA 1
ATOM 839 C C . CYS A 1 113 ? 2.561 -2.680 -13.033 1.00 95.19 113 CYS A C 1
ATOM 841 O O . CYS A 1 113 ? 3.060 -1.569 -12.846 1.00 95.19 113 CYS A O 1
ATOM 843 N N . HIS A 1 114 ? 2.856 -3.436 -14.087 1.00 94.75 114 HIS A N 1
ATOM 844 C CA . HIS A 1 114 ? 3.911 -3.119 -15.035 1.00 94.75 114 HIS A CA 1
ATOM 845 C C . HIS A 1 114 ? 3.431 -2.143 -16.114 1.00 94.75 114 HIS A C 1
ATOM 847 O O . HIS A 1 114 ? 2.257 -2.097 -16.493 1.00 94.75 114 HIS A O 1
ATOM 853 N N . LEU A 1 115 ? 4.363 -1.335 -16.608 1.00 92.06 115 LEU A N 1
ATOM 854 C CA . LEU A 1 115 ? 4.165 -0.399 -17.707 1.00 92.06 115 LEU A CA 1
ATOM 855 C C . LEU A 1 115 ? 5.379 -0.434 -18.627 1.00 92.06 115 LEU A C 1
ATOM 857 O O . LEU A 1 115 ? 6.506 -0.523 -18.152 1.00 92.06 115 LEU A O 1
ATOM 861 N N . VAL A 1 116 ? 5.153 -0.290 -19.929 1.00 90.56 116 VAL A N 1
ATOM 862 C CA . VAL A 1 116 ? 6.229 0.015 -20.874 1.00 90.56 116 VAL A CA 1
ATOM 863 C C . VAL A 1 116 ? 6.283 1.529 -21.050 1.00 90.56 116 VAL A C 1
ATOM 865 O O . VAL A 1 116 ? 5.296 2.144 -21.453 1.00 90.56 116 VAL A O 1
ATOM 868 N N . ILE A 1 117 ? 7.419 2.129 -20.713 1.00 88.06 117 ILE A N 1
ATOM 869 C CA . ILE A 1 117 ? 7.662 3.573 -20.803 1.00 88.06 117 ILE A CA 1
ATOM 870 C C . ILE A 1 117 ? 8.766 3.869 -21.821 1.00 88.06 117 ILE A C 1
ATOM 872 O O . ILE A 1 117 ? 9.503 2.972 -22.229 1.00 88.06 117 ILE A O 1
ATOM 876 N N . ASN A 1 118 ? 8.872 5.127 -22.249 1.00 85.06 118 ASN A N 1
ATOM 877 C CA . ASN A 1 118 ? 10.093 5.612 -22.901 1.00 85.06 118 ASN A CA 1
ATOM 878 C C . ASN A 1 118 ? 11.241 5.652 -21.886 1.00 85.06 118 ASN A C 1
ATOM 880 O O . ASN A 1 118 ? 10.989 5.540 -20.684 1.00 85.06 118 ASN A O 1
ATOM 884 N N . SER A 1 119 ? 12.471 5.840 -22.370 1.00 84.25 119 SER A N 1
ATOM 885 C CA . SER A 1 119 ? 13.654 5.970 -21.519 1.00 84.25 119 SER A CA 1
ATOM 886 C C . SER A 1 119 ? 13.370 6.855 -20.290 1.00 84.25 119 SER A C 1
ATOM 888 O O . SER A 1 119 ? 12.973 8.011 -20.451 1.00 84.25 119 SER A O 1
ATOM 890 N N . PRO A 1 120 ? 13.533 6.323 -19.063 1.00 84.19 120 PRO A N 1
ATOM 891 C CA . PRO A 1 120 ? 13.336 7.075 -17.825 1.00 84.19 120 PRO A CA 1
ATOM 892 C C . PRO A 1 120 ? 14.526 7.984 -17.497 1.00 84.19 120 PRO A C 1
ATOM 894 O O . PRO A 1 120 ? 14.511 8.655 -16.464 1.00 84.19 120 PRO A O 1
ATOM 897 N N . PHE A 1 121 ? 15.560 7.981 -18.342 1.00 85.62 121 PHE A N 1
ATOM 898 C CA . PHE A 1 121 ? 16.774 8.755 -18.158 1.00 85.62 121 PHE A CA 1
ATOM 899 C C . PHE A 1 121 ? 16.704 10.061 -18.942 1.00 85.62 121 PHE A C 1
ATOM 901 O O . PHE A 1 121 ? 16.404 10.076 -20.136 1.00 85.62 121 PHE A O 1
ATOM 908 N N . THR A 1 122 ? 17.002 11.168 -18.273 1.00 78.19 122 THR A N 1
ATOM 909 C CA . THR A 1 122 ? 17.196 12.456 -18.931 1.00 78.19 122 THR A CA 1
ATOM 910 C C . THR A 1 122 ? 18.625 12.540 -19.440 1.00 78.19 122 THR A C 1
ATOM 912 O O . THR A 1 122 ? 19.566 12.447 -18.651 1.00 78.19 122 THR A O 1
ATOM 915 N N . HIS A 1 123 ? 18.795 12.763 -20.740 1.00 62.72 123 HIS A N 1
ATOM 916 C CA . HIS A 1 123 ? 20.086 13.155 -21.293 1.00 62.72 123 HIS A CA 1
ATOM 917 C C . HIS A 1 123 ? 20.321 14.623 -20.930 1.00 62.72 123 HIS A C 1
ATOM 919 O O . HIS A 1 123 ? 19.677 15.520 -21.473 1.00 62.72 123 HIS A O 1
ATOM 925 N N . GLN A 1 124 ? 21.191 14.886 -19.955 1.00 49.19 124 GLN A N 1
ATOM 926 C CA . GLN A 1 124 ? 21.668 16.244 -19.739 1.00 49.19 124 GLN A CA 1
ATOM 927 C C . GLN A 1 124 ? 22.634 16.590 -20.872 1.00 49.19 124 GLN A C 1
ATOM 929 O O . GLN A 1 124 ? 23.729 16.041 -20.934 1.00 49.19 124 GLN A O 1
ATOM 934 N N . GLY A 1 125 ? 22.217 17.502 -21.753 1.00 44.41 125 GLY A N 1
ATOM 935 C CA . GLY A 1 125 ? 23.134 18.189 -22.659 1.00 44.41 125 GLY A CA 1
ATOM 936 C C . GLY A 1 125 ? 22.997 17.884 -24.143 1.00 44.41 125 GLY A C 1
ATOM 937 O O . GLY A 1 125 ? 24.009 17.611 -24.759 1.00 44.41 125 GLY A O 1
ATOM 938 N N . GLU A 1 126 ? 21.802 18.017 -24.723 1.00 41.50 126 GLU A N 1
ATOM 939 C CA . GLU A 1 126 ? 21.651 18.401 -26.135 1.00 41.50 126 GLU A CA 1
ATOM 940 C C . GLU A 1 126 ? 20.197 18.823 -26.400 1.00 41.50 126 GLU A C 1
ATOM 942 O O . GLU A 1 126 ? 19.267 18.024 -26.314 1.00 41.50 126 GLU A O 1
ATOM 947 N N . PHE A 1 127 ? 19.985 20.097 -26.747 1.00 43.47 127 PHE A N 1
ATOM 948 C CA . PHE A 1 127 ? 18.804 20.526 -27.507 1.00 43.47 127 PHE A CA 1
ATOM 949 C C . PHE A 1 127 ? 18.956 20.045 -28.962 1.00 43.47 127 PHE A C 1
ATOM 951 O O . PHE A 1 127 ? 18.832 20.833 -29.899 1.00 43.47 127 PHE A O 1
ATOM 958 N N . GLU A 1 128 ? 19.289 18.770 -29.176 1.00 43.84 128 GLU A N 1
ATOM 959 C CA . GLU A 1 128 ? 19.178 18.200 -30.508 1.00 43.84 128 GLU A CA 1
ATOM 960 C C . GLU A 1 128 ? 17.688 18.150 -30.828 1.00 43.84 128 GLU A C 1
ATOM 962 O O . GLU A 1 128 ? 16.890 17.495 -30.151 1.00 43.84 128 GLU A O 1
ATOM 967 N N . LEU A 1 129 ? 17.301 18.898 -31.859 1.00 45.44 129 LEU A N 1
ATOM 968 C CA . LEU A 1 129 ? 16.066 18.674 -32.590 1.00 45.44 129 LEU A CA 1
ATOM 969 C C . LEU A 1 129 ? 16.192 17.287 -33.229 1.00 45.44 129 LEU A C 1
ATOM 971 O O . LEU A 1 129 ? 16.536 17.168 -34.399 1.00 45.44 129 LEU A O 1
ATOM 975 N N . VAL A 1 130 ? 16.008 16.234 -32.432 1.00 47.28 130 VAL A N 1
ATOM 976 C CA . VAL A 1 130 ? 16.022 14.867 -32.936 1.00 47.28 130 VAL A CA 1
ATOM 977 C C . VAL A 1 130 ? 14.809 14.748 -33.844 1.00 47.28 130 VAL A C 1
ATOM 979 O O . VAL A 1 130 ? 13.665 14.865 -33.387 1.00 47.28 130 VAL A O 1
ATOM 982 N N . ASP A 1 131 ? 15.081 14.575 -35.137 1.00 42.12 131 ASP A N 1
ATOM 983 C CA . ASP A 1 131 ? 14.087 14.238 -36.144 1.00 42.12 131 ASP A CA 1
ATOM 984 C C . ASP A 1 131 ? 13.194 13.122 -35.599 1.00 42.12 131 ASP A C 1
ATOM 986 O O . ASP A 1 131 ? 13.663 12.107 -35.077 1.00 42.12 131 ASP A O 1
ATOM 990 N N . ARG A 1 132 ? 11.881 13.342 -35.674 1.00 47.47 132 ARG A N 1
ATOM 991 C CA . ARG A 1 132 ? 10.846 12.536 -35.005 1.00 47.47 132 ARG A CA 1
ATOM 992 C C . ARG A 1 132 ? 10.754 11.081 -35.483 1.00 47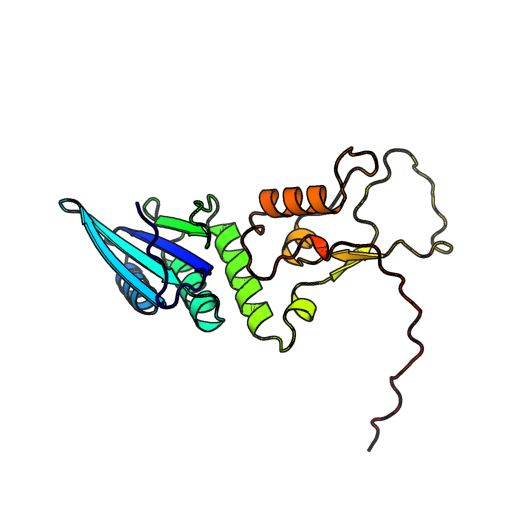.47 132 ARG A C 1
ATOM 994 O O . ARG A 1 132 ? 9.891 10.367 -34.978 1.00 47.47 132 ARG A O 1
ATOM 1001 N N . ASP A 1 133 ? 11.607 10.657 -36.412 1.00 45.16 133 ASP A N 1
ATOM 1002 C CA . ASP A 1 133 ? 11.358 9.489 -37.255 1.00 45.16 133 ASP A CA 1
ATOM 1003 C C . ASP A 1 133 ? 12.411 8.369 -37.223 1.00 45.16 133 ASP A C 1
ATOM 1005 O O . ASP A 1 133 ? 12.190 7.381 -37.912 1.00 45.16 133 ASP A O 1
ATOM 1009 N N . ASP A 1 134 ? 13.500 8.424 -36.432 1.00 43.81 134 ASP A N 1
ATOM 1010 C CA . ASP A 1 134 ? 14.599 7.460 -36.689 1.00 43.81 134 ASP A CA 1
ATOM 1011 C C . ASP A 1 134 ? 15.355 6.818 -35.514 1.00 43.81 134 ASP A C 1
ATOM 1013 O O . ASP A 1 134 ? 16.521 6.452 -35.645 1.00 43.81 134 ASP A O 1
ATOM 1017 N N . ARG A 1 135 ? 14.731 6.581 -34.354 1.00 47.72 135 ARG A N 1
ATOM 1018 C CA . ARG A 1 135 ? 15.330 5.665 -33.359 1.00 47.72 135 ARG A CA 1
ATOM 1019 C C . ARG A 1 135 ? 14.267 4.767 -32.755 1.00 47.72 135 ARG A C 1
ATOM 1021 O O . ARG A 1 135 ? 13.228 5.251 -32.311 1.00 47.72 135 ARG A O 1
ATOM 1028 N N . GLN A 1 136 ? 14.542 3.462 -32.702 1.00 52.12 136 GLN A N 1
ATOM 1029 C CA . GLN A 1 136 ? 13.965 2.560 -31.704 1.00 52.12 136 GLN A CA 1
ATOM 1030 C C . GLN A 1 136 ? 14.040 3.280 -30.357 1.00 52.12 136 GLN A C 1
ATOM 1032 O O . GLN A 1 136 ? 15.095 3.320 -29.736 1.00 52.12 136 GLN A O 1
ATOM 1037 N N . ALA A 1 137 ? 12.960 3.948 -29.953 1.00 57.31 137 ALA A N 1
ATOM 1038 C CA . ALA A 1 137 ? 12.945 4.646 -28.683 1.00 57.31 137 ALA A CA 1
ATOM 1039 C C . ALA A 1 137 ? 13.170 3.575 -27.622 1.00 57.31 137 ALA A C 1
ATOM 1041 O O . ALA A 1 137 ? 12.347 2.662 -27.535 1.00 57.31 137 ALA A O 1
ATOM 1042 N N . ASP A 1 138 ? 14.274 3.663 -26.875 1.00 75.44 138 ASP A N 1
ATOM 1043 C CA . ASP A 1 138 ? 14.597 2.712 -25.816 1.00 75.44 138 ASP A CA 1
ATOM 1044 C C . ASP A 1 138 ? 13.390 2.607 -24.890 1.00 75.44 138 ASP A C 1
ATOM 1046 O O . ASP A 1 138 ? 13.055 3.527 -24.135 1.00 75.44 138 ASP A O 1
ATOM 1050 N N . ARG A 1 139 ? 12.662 1.498 -25.021 1.00 86.19 139 ARG A N 1
ATOM 1051 C CA . ARG A 1 139 ? 11.500 1.213 -24.198 1.00 86.19 139 ARG A CA 1
ATOM 1052 C C . ARG A 1 139 ? 11.991 0.508 -22.956 1.00 86.19 139 ARG A C 1
ATOM 1054 O O . ARG A 1 139 ? 12.875 -0.337 -23.023 1.00 86.19 139 ARG A O 1
ATOM 1061 N N . TRP A 1 140 ? 11.393 0.833 -21.825 1.00 90.50 140 TRP A N 1
ATOM 1062 C CA . TRP A 1 140 ? 11.741 0.243 -20.542 1.00 90.50 140 TRP A CA 1
ATOM 1063 C C . TRP A 1 140 ? 10.509 -0.365 -19.898 1.00 90.50 140 TRP A C 1
ATOM 1065 O O . TRP A 1 140 ? 9.429 0.224 -19.921 1.00 90.50 140 TRP A O 1
ATOM 1075 N N . LEU A 1 141 ? 10.678 -1.542 -19.304 1.00 92.62 141 LEU A N 1
ATOM 1076 C CA . LEU A 1 141 ? 9.684 -2.141 -18.431 1.00 92.62 141 LEU A CA 1
ATOM 1077 C C . LEU A 1 141 ? 9.817 -1.518 -17.046 1.00 92.62 141 LEU A C 1
ATOM 1079 O O . LEU A 1 141 ? 10.806 -1.746 -16.360 1.00 92.62 141 LEU A O 1
ATOM 1083 N N . LEU A 1 142 ? 8.812 -0.761 -16.626 1.00 93.44 142 LEU A N 1
ATOM 1084 C CA . LEU A 1 142 ? 8.689 -0.223 -15.281 1.00 93.44 142 LEU A CA 1
ATOM 1085 C C . LEU A 1 142 ? 7.778 -1.138 -14.443 1.00 93.44 142 LEU A C 1
ATOM 1087 O O . LEU A 1 142 ? 6.598 -1.261 -14.777 1.00 93.44 142 LEU A O 1
ATOM 1091 N N . PRO A 1 143 ? 8.254 -1.730 -13.332 1.00 94.06 143 PRO A N 1
ATOM 1092 C CA . PRO A 1 143 ? 7.491 -2.726 -12.575 1.00 94.06 143 PRO A CA 1
ATOM 1093 C C . PRO A 1 143 ? 6.437 -2.140 -11.621 1.00 94.06 143 PRO A C 1
ATOM 1095 O O . PRO A 1 143 ? 5.74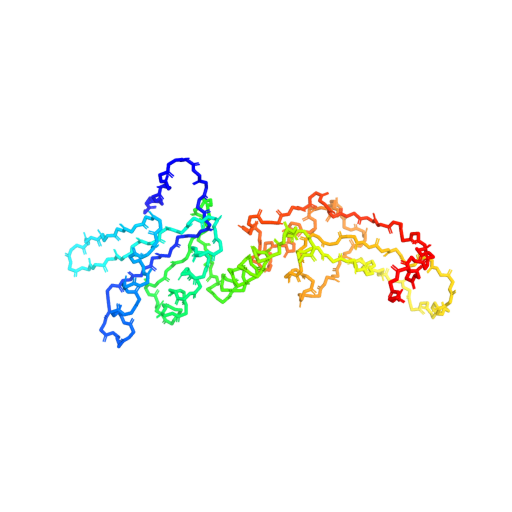2 -2.876 -10.926 1.00 94.06 143 PRO A O 1
ATOM 1098 N N . CYS A 1 144 ? 6.291 -0.812 -11.559 1.00 94.25 144 CYS A N 1
ATOM 1099 C CA . CYS A 1 144 ? 5.308 -0.168 -10.693 1.00 94.25 144 CYS A CA 1
ATOM 1100 C C . CYS A 1 144 ? 4.657 1.055 -11.341 1.00 94.25 144 CYS A C 1
ATOM 1102 O O . CYS A 1 144 ? 5.255 2.123 -11.488 1.00 94.25 144 CYS A O 1
ATOM 1104 N N . ARG A 1 145 ? 3.363 0.923 -11.633 1.00 91.88 145 ARG A N 1
ATOM 1105 C CA . ARG A 1 145 ? 2.505 1.981 -12.174 1.00 91.88 145 ARG A CA 1
ATOM 1106 C C . ARG A 1 145 ? 2.385 3.205 -11.264 1.00 91.88 145 ARG A C 1
ATOM 1108 O O . ARG A 1 145 ? 2.188 4.304 -11.779 1.00 91.88 145 ARG A O 1
ATOM 1115 N N . LEU A 1 146 ? 2.490 3.047 -9.941 1.00 90.19 146 LEU A N 1
ATOM 1116 C CA . LEU A 1 146 ? 2.444 4.190 -9.019 1.00 90.19 146 LEU A CA 1
ATOM 1117 C C . LEU A 1 146 ? 3.672 5.090 -9.161 1.00 90.19 146 LEU A C 1
ATOM 1119 O O . LEU A 1 146 ? 3.517 6.306 -9.128 1.00 90.19 146 LEU A O 1
ATOM 1123 N N . ILE A 1 147 ? 4.856 4.514 -9.389 1.00 88.75 147 ILE A N 1
ATOM 1124 C CA . ILE A 1 147 ? 6.096 5.283 -9.557 1.00 88.75 147 ILE A CA 1
ATOM 1125 C C . ILE A 1 147 ? 6.028 6.151 -10.821 1.00 88.75 147 ILE A C 1
ATOM 1127 O O . ILE A 1 147 ? 6.454 7.303 -10.793 1.00 88.75 147 ILE A O 1
ATOM 1131 N N . ASN A 1 148 ? 5.419 5.651 -11.904 1.00 81.19 148 ASN A N 1
ATOM 1132 C CA . ASN A 1 148 ? 5.285 6.408 -13.156 1.00 81.19 148 ASN A CA 1
ATOM 1133 C C . ASN A 1 148 ? 4.531 7.737 -12.988 1.00 81.19 148 ASN A C 1
ATOM 1135 O O . ASN A 1 148 ? 4.815 8.711 -13.678 1.00 81.19 148 ASN A O 1
ATOM 1139 N N . ARG A 1 149 ? 3.561 7.795 -12.066 1.00 67.69 149 ARG A N 1
ATOM 1140 C CA . ARG A 1 149 ? 2.757 9.005 -11.825 1.00 67.69 149 ARG A CA 1
ATOM 1141 C C . ARG A 1 149 ? 3.569 10.162 -11.238 1.00 67.69 149 ARG A C 1
ATOM 1143 O O . ARG A 1 149 ? 3.079 11.285 -11.235 1.00 67.69 149 ARG A O 1
ATOM 1150 N N . ALA A 1 150 ? 4.772 9.890 -10.740 1.00 62.91 150 ALA A N 1
ATOM 1151 C CA . ALA A 1 150 ? 5.613 10.859 -10.052 1.00 62.91 150 ALA A CA 1
ATOM 1152 C C . ALA A 1 150 ? 6.636 11.565 -10.954 1.00 62.91 150 ALA A C 1
ATOM 1154 O O . ALA A 1 150 ? 7.462 12.300 -10.425 1.00 62.91 150 ALA A O 1
ATOM 1155 N N . TYR A 1 151 ? 6.574 11.352 -12.277 1.00 65.75 151 TYR A N 1
ATOM 1156 C CA . TYR A 1 151 ? 7.561 11.802 -13.267 1.00 65.75 151 TYR A CA 1
ATOM 1157 C C . TYR A 1 151 ? 8.962 11.238 -12.982 1.00 65.75 151 TYR A C 1
ATOM 1159 O O . TYR A 1 151 ? 9.710 11.721 -12.133 1.00 65.75 151 TYR A O 1
ATOM 1167 N N . LEU A 1 152 ? 9.324 10.173 -13.698 1.00 79.19 152 LEU A N 1
ATOM 1168 C CA . LEU A 1 152 ? 10.677 9.628 -13.648 1.00 79.19 152 LEU A CA 1
ATOM 1169 C C . LEU A 1 152 ? 11.612 10.475 -14.515 1.00 79.19 152 LEU A C 1
ATOM 1171 O O . LEU A 1 152 ? 11.341 10.689 -15.692 1.00 79.19 152 LEU A O 1
ATOM 1175 N N . ALA A 1 153 ? 12.700 10.940 -13.907 1.00 83.19 153 ALA A N 1
ATOM 1176 C CA . ALA A 1 153 ? 13.789 11.653 -14.559 1.00 83.19 153 ALA A CA 1
ATOM 1177 C C . ALA A 1 153 ? 15.095 11.243 -13.870 1.00 83.19 153 ALA A C 1
ATOM 1179 O O . ALA A 1 153 ? 15.538 11.873 -12.909 1.00 83.19 153 ALA A O 1
ATOM 1180 N N . PHE A 1 154 ? 15.640 10.102 -14.280 1.00 86.75 154 PHE A N 1
ATOM 1181 C CA . PHE A 1 154 ? 16.910 9.605 -13.771 1.00 86.75 154 PHE A CA 1
ATOM 1182 C C . PHE A 1 154 ? 18.072 10.254 -14.515 1.00 86.75 154 PHE A C 1
ATOM 1184 O O . PHE A 1 154 ? 18.009 10.467 -15.722 1.00 86.75 154 PHE A O 1
ATOM 1191 N N . ASP A 1 155 ? 19.148 10.540 -13.797 1.00 85.44 155 ASP A N 1
ATOM 1192 C CA . ASP A 1 155 ? 20.391 10.966 -14.424 1.00 85.44 155 ASP A CA 1
ATOM 1193 C C . ASP A 1 155 ? 21.113 9.736 -14.993 1.00 85.44 155 ASP A C 1
ATOM 1195 O O . ASP A 1 155 ? 21.401 8.786 -14.262 1.00 85.44 155 ASP A O 1
ATOM 1199 N N . ALA A 1 156 ? 21.379 9.744 -16.302 1.00 84.38 156 ALA A N 1
ATOM 1200 C CA . ALA A 1 156 ? 22.090 8.667 -16.989 1.00 84.38 156 ALA A CA 1
ATOM 1201 C C . ALA A 1 156 ? 23.542 8.503 -16.502 1.00 84.38 156 ALA A C 1
ATOM 1203 O O . ALA A 1 156 ? 24.114 7.427 -16.653 1.00 84.38 156 ALA A O 1
ATOM 1204 N N . GLN A 1 157 ? 24.134 9.553 -15.924 1.00 86.56 157 GLN A N 1
ATOM 1205 C CA . GLN A 1 157 ? 25.498 9.545 -15.392 1.00 86.56 157 GLN A CA 1
ATOM 1206 C C . GLN A 1 157 ? 25.552 9.219 -13.893 1.00 86.56 157 GLN A C 1
ATOM 1208 O O . GLN A 1 157 ? 26.632 9.225 -13.299 1.00 86.56 157 GLN A O 1
ATOM 1213 N N . HIS A 1 158 ? 24.412 8.931 -13.258 1.00 87.75 158 HIS A N 1
ATOM 1214 C CA . HIS A 1 158 ? 24.395 8.611 -11.838 1.00 87.75 158 HIS A CA 1
ATOM 1215 C C . HIS A 1 158 ? 25.214 7.333 -11.562 1.00 87.75 158 HIS A C 1
ATOM 1217 O O . HIS A 1 158 ? 25.003 6.318 -12.222 1.00 87.75 158 HIS A O 1
ATOM 1223 N N . PRO A 1 159 ? 26.095 7.311 -10.543 1.00 92.31 159 PRO A N 1
ATOM 1224 C CA . PRO A 1 159 ? 26.975 6.167 -10.268 1.00 92.31 159 PRO A CA 1
ATOM 1225 C C . PRO A 1 159 ? 26.256 4.914 -9.735 1.00 92.31 159 PRO A C 1
ATOM 1227 O O . PRO A 1 159 ? 26.892 3.891 -9.502 1.00 92.31 159 PRO A O 1
ATOM 1230 N N . ALA A 1 160 ? 24.945 4.994 -9.502 1.00 93.31 160 ALA A N 1
ATOM 1231 C CA . ALA A 1 160 ? 24.148 3.894 -8.961 1.00 93.31 160 ALA A CA 1
ATOM 1232 C C . ALA A 1 160 ? 23.451 3.153 -10.099 1.00 93.31 160 ALA A C 1
ATOM 1234 O O . ALA A 1 160 ? 23.189 3.736 -11.152 1.00 93.31 160 ALA A O 1
ATOM 1235 N N . SER A 1 161 ? 23.112 1.882 -9.885 1.00 91.69 161 SER A N 1
ATOM 1236 C CA . SER A 1 161 ? 22.433 1.109 -10.920 1.00 91.69 161 SER A CA 1
ATOM 1237 C C . SER A 1 161 ? 21.017 1.638 -11.185 1.00 91.69 161 SER A C 1
ATOM 1239 O O . SER A 1 161 ? 20.380 2.253 -10.328 1.00 91.69 161 SER A O 1
ATOM 1241 N N . ALA A 1 162 ? 20.482 1.341 -12.370 1.00 90.19 162 ALA A N 1
ATOM 1242 C CA . ALA A 1 162 ? 19.095 1.641 -12.726 1.00 90.19 162 ALA A CA 1
ATOM 1243 C C . ALA A 1 162 ? 18.091 1.069 -11.699 1.00 90.19 162 ALA A C 1
ATOM 1245 O O . ALA A 1 162 ? 17.108 1.724 -11.348 1.00 90.19 162 ALA A O 1
ATOM 1246 N N . THR A 1 163 ? 18.366 -0.132 -11.182 1.00 93.06 163 THR A N 1
ATOM 1247 C CA . THR A 1 163 ? 17.573 -0.789 -10.136 1.00 93.06 163 THR A CA 1
ATOM 1248 C C . THR A 1 163 ? 17.603 -0.001 -8.828 1.00 93.06 163 THR A C 1
ATOM 1250 O O . THR A 1 163 ? 16.544 0.238 -8.247 1.00 93.06 163 THR A O 1
ATOM 1253 N N . ASP A 1 164 ? 18.778 0.464 -8.395 1.00 94.31 164 ASP A N 1
ATOM 1254 C CA . ASP A 1 164 ? 18.923 1.261 -7.167 1.00 94.31 164 ASP A CA 1
ATOM 1255 C C . ASP A 1 164 ? 18.202 2.608 -7.293 1.00 94.31 164 ASP A C 1
ATOM 1257 O O . ASP A 1 164 ? 17.506 3.045 -6.375 1.00 94.31 164 ASP A O 1
ATOM 1261 N N . LEU A 1 165 ? 18.300 3.249 -8.462 1.00 92.75 165 LEU A N 1
ATOM 1262 C CA . LEU A 1 165 ? 17.576 4.484 -8.768 1.00 92.75 165 LEU A CA 1
ATOM 1263 C C . LEU A 1 165 ? 16.058 4.282 -8.713 1.00 92.75 165 LEU A C 1
ATOM 1265 O O . LEU A 1 165 ? 15.334 5.128 -8.175 1.00 92.75 165 LEU A O 1
ATOM 1269 N N . LEU A 1 166 ? 15.563 3.146 -9.212 1.00 93.62 166 LEU A N 1
ATOM 1270 C CA . LEU A 1 166 ? 14.152 2.798 -9.111 1.00 93.62 166 LEU A CA 1
ATOM 1271 C C . LEU A 1 166 ? 13.728 2.520 -7.664 1.00 93.62 166 LEU A C 1
ATOM 1273 O O . LEU A 1 166 ? 12.662 2.981 -7.254 1.00 93.62 166 LEU A O 1
ATOM 1277 N N . GLN A 1 167 ? 14.535 1.805 -6.879 1.00 94.12 167 GLN A N 1
ATOM 1278 C CA . GLN A 1 167 ? 14.261 1.585 -5.457 1.00 94.12 167 GLN A CA 1
ATOM 1279 C C . GLN A 1 167 ? 14.207 2.914 -4.695 1.00 94.12 167 GLN A C 1
ATOM 1281 O O . GLN A 1 167 ? 13.255 3.160 -3.951 1.00 94.12 167 GLN A O 1
ATOM 1286 N N . ALA A 1 168 ? 15.155 3.819 -4.944 1.00 92.62 168 ALA A N 1
ATOM 1287 C CA . ALA A 1 168 ? 15.146 5.164 -4.378 1.00 92.62 168 ALA A CA 1
ATOM 1288 C C . ALA A 1 168 ? 13.883 5.944 -4.788 1.00 92.62 168 ALA A C 1
ATOM 1290 O O . ALA A 1 168 ? 13.255 6.608 -3.958 1.00 92.62 168 ALA A O 1
ATOM 1291 N N . ALA A 1 169 ? 13.446 5.817 -6.046 1.00 92.12 169 ALA A N 1
ATOM 1292 C CA . ALA A 1 169 ? 12.184 6.393 -6.503 1.00 92.12 169 ALA A CA 1
ATOM 1293 C C . ALA A 1 169 ? 10.966 5.768 -5.807 1.00 92.12 169 ALA A C 1
ATOM 1295 O O . ALA A 1 169 ? 10.016 6.487 -5.489 1.00 92.12 169 ALA A O 1
ATOM 1296 N N . ALA A 1 170 ? 10.976 4.461 -5.539 1.00 92.38 170 ALA A N 1
ATOM 1297 C CA . ALA A 1 170 ? 9.908 3.777 -4.820 1.00 92.38 170 ALA A CA 1
ATOM 1298 C C . ALA A 1 170 ? 9.794 4.269 -3.372 1.00 92.38 170 ALA A C 1
ATOM 1300 O O . ALA A 1 170 ? 8.678 4.541 -2.927 1.00 92.38 170 ALA A O 1
ATOM 1301 N N . VAL A 1 171 ? 10.931 4.450 -2.684 1.00 91.75 171 VAL A N 1
ATOM 1302 C CA . VAL A 1 171 ? 11.017 5.017 -1.325 1.00 91.75 171 VAL A CA 1
ATOM 1303 C C . VAL A 1 171 ? 10.505 6.454 -1.305 1.00 91.75 171 VAL A C 1
ATOM 1305 O O . VAL A 1 171 ? 9.643 6.787 -0.494 1.00 91.75 171 VAL A O 1
ATOM 1308 N N . ARG A 1 172 ? 10.961 7.297 -2.240 1.00 89.25 172 ARG A N 1
ATOM 1309 C CA . ARG A 1 172 ? 10.503 8.691 -2.373 1.00 89.25 172 ARG A CA 1
ATOM 1310 C C . ARG A 1 172 ? 8.989 8.787 -2.582 1.00 89.25 172 ARG A C 1
ATOM 1312 O O . ARG A 1 172 ? 8.350 9.684 -2.042 1.00 89.25 172 ARG A O 1
ATOM 1319 N N . ASN A 1 173 ? 8.423 7.853 -3.343 1.00 88.25 173 ASN A N 1
ATOM 1320 C CA . ASN A 1 173 ? 6.988 7.772 -3.610 1.00 88.25 173 ASN A CA 1
ATOM 1321 C C . ASN A 1 173 ? 6.197 6.988 -2.552 1.00 88.25 173 ASN A C 1
ATOM 1323 O O . ASN A 1 173 ? 4.986 6.852 -2.700 1.00 88.25 173 ASN A O 1
ATOM 1327 N N . GLY A 1 174 ? 6.851 6.450 -1.517 1.00 90.44 174 GLY A N 1
ATOM 1328 C CA . GLY A 1 174 ? 6.233 5.651 -0.455 1.00 90.44 174 GLY A CA 1
ATOM 1329 C C . GLY A 1 174 ? 5.552 4.361 -0.932 1.00 90.44 174 GLY A C 1
ATOM 1330 O O . GLY A 1 174 ? 4.586 3.917 -0.314 1.00 90.44 174 GLY A O 1
ATOM 1331 N N . SER A 1 175 ? 6.030 3.787 -2.040 1.00 92.75 175 SER A N 1
ATOM 1332 C CA . SER A 1 175 ? 5.503 2.560 -2.666 1.00 92.75 175 SER A CA 1
ATOM 1333 C C . SER A 1 175 ? 6.399 1.330 -2.478 1.00 92.75 175 SER A C 1
ATOM 1335 O O . SER A 1 175 ? 6.030 0.239 -2.906 1.00 92.75 175 SER A O 1
ATOM 1337 N N . GLN A 1 1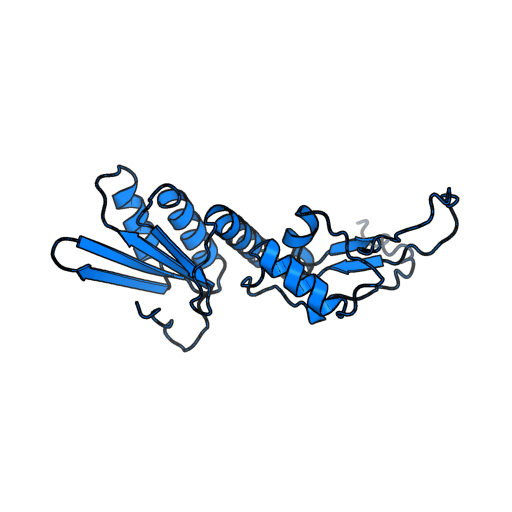76 ? 7.547 1.492 -1.815 1.00 92.62 176 GLN A N 1
ATOM 1338 C CA . GLN A 1 176 ? 8.576 0.465 -1.618 1.00 92.62 176 GLN A CA 1
ATOM 1339 C C . GLN A 1 176 ? 8.092 -0.778 -0.862 1.00 92.62 176 GLN A C 1
ATOM 1341 O O . GLN A 1 176 ? 8.685 -1.839 -0.992 1.00 92.62 176 GLN A O 1
ATOM 1346 N N . TRP A 1 177 ? 7.034 -0.643 -0.064 1.00 92.81 177 TRP A N 1
ATOM 1347 C CA . TRP A 1 177 ? 6.487 -1.715 0.768 1.00 92.81 177 TRP A CA 1
ATOM 1348 C C . TRP A 1 177 ? 5.326 -2.470 0.099 1.00 92.81 177 TRP A C 1
ATOM 1350 O O . TRP A 1 177 ? 4.738 -3.368 0.698 1.00 92.81 177 TRP A O 1
ATOM 1360 N N . CYS A 1 178 ? 4.959 -2.102 -1.134 1.00 94.69 178 CYS A N 1
ATOM 1361 C CA . CYS A 1 178 ? 3.937 -2.813 -1.895 1.00 94.69 178 CYS A CA 1
ATOM 1362 C C . CYS A 1 178 ? 4.391 -4.260 -2.173 1.00 94.69 178 CYS A C 1
ATOM 1364 O O . CYS A 1 178 ? 5.459 -4.431 -2.760 1.00 94.69 178 CYS A O 1
ATOM 1366 N N . PRO A 1 179 ? 3.581 -5.296 -1.876 1.00 93.00 179 PRO A N 1
ATOM 1367 C CA . PRO A 1 179 ? 3.982 -6.689 -2.111 1.00 93.00 179 PRO A CA 1
ATOM 1368 C C . PRO A 1 179 ? 4.246 -7.049 -3.579 1.00 93.00 179 PRO A C 1
ATOM 1370 O O . PRO A 1 179 ? 4.947 -8.012 -3.856 1.00 93.00 179 PRO A O 1
ATOM 1373 N N . ASN A 1 180 ? 3.686 -6.283 -4.523 1.00 94.12 180 ASN A N 1
ATOM 1374 C CA . ASN A 1 180 ? 3.868 -6.513 -5.960 1.00 94.12 180 ASN A CA 1
ATOM 1375 C C . ASN A 1 180 ? 5.030 -5.695 -6.553 1.00 94.12 180 ASN A C 1
ATOM 1377 O O . ASN A 1 180 ? 5.185 -5.666 -7.773 1.00 94.12 180 ASN A O 1
ATOM 1381 N N . PHE A 1 181 ? 5.784 -4.947 -5.741 1.00 94.25 181 PHE A N 1
ATOM 1382 C CA . PHE A 1 181 ? 6.903 -4.151 -6.236 1.00 94.25 181 PHE A CA 1
ATOM 1383 C C . PHE A 1 181 ? 8.174 -4.996 -6.321 1.00 94.25 181 PHE A C 1
ATOM 1385 O O . PHE A 1 181 ? 8.730 -5.387 -5.301 1.00 94.25 181 PHE A O 1
ATOM 1392 N N . GL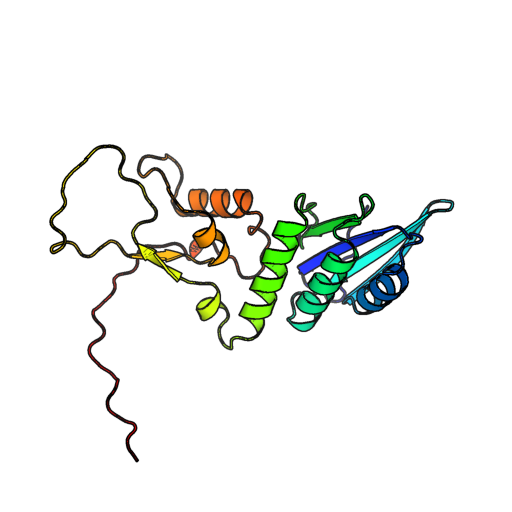U A 1 182 ? 8.657 -5.209 -7.545 1.00 94.19 182 GLU A N 1
ATOM 1393 C CA . GLU A 1 182 ? 9.884 -5.958 -7.817 1.00 94.19 182 GLU A CA 1
ATOM 1394 C C . GLU A 1 182 ? 10.860 -5.104 -8.633 1.00 94.19 182 GLU A C 1
ATOM 1396 O O . GLU A 1 182 ? 10.734 -4.978 -9.854 1.00 94.19 182 GLU A O 1
ATOM 1401 N N . ALA A 1 183 ? 11.836 -4.485 -7.964 1.00 92.50 183 ALA A N 1
ATOM 1402 C CA . ALA A 1 183 ? 12.765 -3.559 -8.610 1.00 92.50 183 ALA A CA 1
ATOM 1403 C C . ALA A 1 183 ? 13.640 -4.240 -9.673 1.00 92.50 183 ALA A C 1
ATOM 1405 O O . ALA A 1 183 ? 13.987 -3.608 -10.669 1.00 92.50 183 ALA A O 1
ATOM 1406 N N . THR A 1 184 ? 13.953 -5.530 -9.508 1.00 92.56 184 THR A N 1
ATOM 1407 C CA . THR A 1 184 ? 14.801 -6.284 -10.451 1.00 92.56 184 THR A CA 1
ATOM 1408 C C . THR A 1 184 ? 14.147 -6.503 -11.817 1.00 92.56 184 THR A C 1
ATOM 1410 O O . THR A 1 184 ? 14.829 -6.798 -12.797 1.00 92.56 184 THR A O 1
ATOM 1413 N N . SER A 1 185 ? 12.829 -6.304 -11.919 1.00 92.00 185 SER A N 1
ATOM 1414 C CA . SER A 1 185 ? 12.098 -6.360 -13.189 1.00 92.00 185 SER A CA 1
ATOM 1415 C C . SER A 1 185 ? 12.295 -5.110 -14.058 1.00 92.00 185 SER A C 1
ATOM 1417 O O . SER A 1 185 ? 11.822 -5.078 -15.194 1.00 92.00 185 SER A O 1
ATOM 1419 N N . PHE A 1 186 ? 12.985 -4.082 -13.554 1.00 93.44 186 PHE A N 1
ATOM 1420 C CA . PHE A 1 186 ? 13.272 -2.855 -14.288 1.00 93.44 186 PHE A CA 1
ATOM 1421 C C . PHE A 1 186 ? 14.394 -3.043 -15.305 1.00 93.44 186 PHE A C 1
ATOM 1423 O O . PHE A 1 186 ? 15.548 -3.260 -14.941 1.00 93.44 186 PHE A O 1
ATOM 1430 N N . ARG A 1 187 ? 14.052 -2.975 -16.594 1.00 91.81 187 ARG A N 1
ATOM 1431 C CA . ARG A 1 187 ? 14.988 -3.278 -17.687 1.00 91.81 187 ARG A CA 1
ATOM 1432 C C . ARG A 1 187 ? 14.546 -2.679 -19.022 1.00 91.81 187 ARG A C 1
ATOM 1434 O O . ARG A 1 187 ? 13.343 -2.459 -19.200 1.00 91.81 187 ARG A O 1
ATOM 1441 N N . PRO A 1 188 ? 15.464 -2.479 -19.982 1.00 89.75 188 PRO A N 1
ATOM 1442 C CA . PRO A 1 188 ? 15.088 -2.180 -21.357 1.00 89.75 188 PRO A CA 1
ATOM 1443 C C . PRO A 1 188 ? 14.300 -3.349 -21.972 1.00 89.75 188 PRO A C 1
ATOM 1445 O O . PRO A 1 188 ? 14.514 -4.516 -21.632 1.00 89.75 188 PRO A O 1
ATOM 1448 N N . VAL A 1 189 ? 13.380 -3.041 -22.882 1.00 89.44 189 VAL A N 1
ATOM 1449 C CA . VAL A 1 189 ? 12.595 -4.014 -23.647 1.00 89.44 189 VAL A CA 1
ATOM 1450 C C . VAL A 1 189 ? 12.732 -3.743 -25.137 1.00 89.44 189 VAL A C 1
ATOM 1452 O O . VAL A 1 189 ? 12.530 -2.625 -25.608 1.00 89.44 189 VAL A O 1
ATOM 1455 N N . VAL A 1 190 ? 13.036 -4.795 -25.893 1.00 77.56 190 VAL A N 1
ATOM 1456 C CA . VAL A 1 190 ? 13.005 -4.746 -27.353 1.00 77.56 190 VAL A CA 1
ATOM 1457 C C . VAL A 1 190 ? 11.558 -4.944 -27.776 1.00 77.56 190 VAL A C 1
ATOM 1459 O O . VAL A 1 190 ? 11.017 -6.046 -27.678 1.00 77.56 190 VAL A O 1
ATOM 1462 N N . VAL A 1 191 ? 10.905 -3.872 -28.219 1.00 62.25 191 VAL A N 1
ATOM 1463 C CA . VAL A 1 191 ? 9.578 -3.993 -28.827 1.00 62.25 191 VAL A CA 1
ATOM 1464 C C . VAL A 1 191 ? 9.775 -4.502 -30.249 1.00 62.25 191 VAL A C 1
ATOM 1466 O O . VAL A 1 191 ? 9.973 -3.730 -31.182 1.00 62.25 191 VAL A O 1
ATOM 1469 N N . GLY A 1 192 ? 9.753 -5.825 -30.410 1.00 52.91 192 GLY A N 1
ATOM 1470 C CA . GLY A 1 192 ? 9.508 -6.421 -31.716 1.00 52.91 192 GLY A CA 1
ATOM 1471 C C . GLY A 1 192 ? 8.125 -5.974 -32.179 1.00 52.91 192 GLY A C 1
ATOM 1472 O O . GLY A 1 192 ? 7.160 -6.091 -31.423 1.00 52.91 192 GLY A O 1
ATOM 1473 N N . VAL A 1 193 ? 8.033 -5.420 -33.386 1.00 44.59 193 VAL A N 1
ATOM 1474 C CA . VAL A 1 193 ? 6.758 -5.089 -34.028 1.00 44.59 193 VAL A CA 1
ATOM 1475 C C . VAL A 1 193 ? 5.942 -6.381 -34.088 1.00 44.59 193 VAL A C 1
ATOM 1477 O O . VAL A 1 193 ? 6.204 -7.245 -34.922 1.00 44.59 193 VAL A O 1
ATOM 1480 N N . GLN A 1 194 ? 4.996 -6.566 -33.165 1.00 42.72 194 GLN A N 1
ATOM 1481 C CA . GLN A 1 194 ? 4.032 -7.652 -33.270 1.00 42.72 194 GLN A CA 1
ATOM 1482 C C . GLN A 1 194 ? 3.110 -7.308 -34.436 1.00 42.72 194 GLN A C 1
ATOM 1484 O O . GLN A 1 194 ? 2.200 -6.491 -34.311 1.00 42.72 194 GLN A O 1
ATOM 1489 N N . GLY A 1 195 ? 3.403 -7.910 -35.588 1.00 39.62 195 GLY A N 1
ATOM 1490 C CA . GLY A 1 195 ? 2.463 -8.014 -36.688 1.00 39.62 195 GLY A CA 1
ATOM 1491 C C . GLY A 1 195 ? 1.178 -8.670 -36.191 1.00 39.62 195 GLY A C 1
ATOM 1492 O O . GLY A 1 195 ? 1.208 -9.730 -35.573 1.00 39.62 195 GLY A O 1
ATOM 1493 N N . ASP A 1 196 ? 0.082 -7.963 -36.430 1.00 42.12 196 ASP A N 1
ATOM 1494 C CA . ASP A 1 196 ? -1.306 -8.407 -36.495 1.00 42.12 196 ASP A CA 1
ATOM 1495 C C . ASP A 1 196 ? -1.569 -9.897 -36.173 1.00 42.12 196 ASP A C 1
ATOM 1497 O O . ASP A 1 196 ? -1.462 -10.775 -37.028 1.00 42.12 196 ASP A O 1
ATOM 1501 N N . ALA A 1 197 ? -2.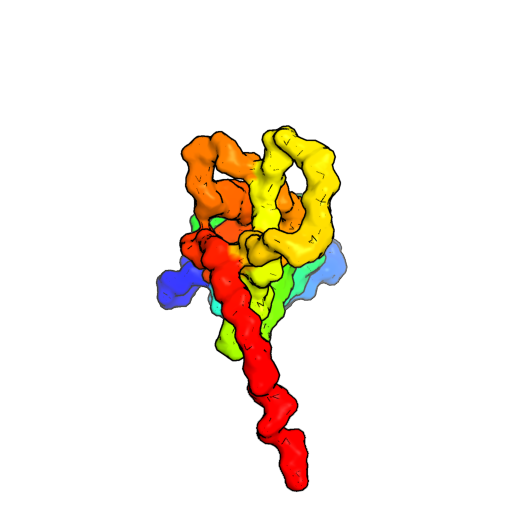007 -10.176 -34.943 1.00 41.00 197 ALA A N 1
ATOM 1502 C CA . ALA A 1 197 ? -2.710 -11.417 -34.594 1.00 41.00 197 ALA A CA 1
ATOM 1503 C C . ALA A 1 197 ? -4.205 -11.153 -34.323 1.00 41.00 197 ALA A C 1
ATOM 1505 O O . ALA A 1 197 ? -4.856 -11.861 -33.558 1.00 41.00 197 ALA A O 1
ATOM 1506 N N . SER A 1 198 ? -4.763 -10.127 -34.971 1.00 40.19 198 SER A N 1
ATOM 1507 C CA . SER A 1 198 ? -6.172 -9.725 -34.894 1.00 40.19 198 SER A CA 1
ATOM 1508 C C . SER A 1 198 ? -6.943 -10.114 -36.162 1.00 40.19 198 SER A C 1
ATOM 1510 O O . SER A 1 198 ? -7.668 -9.314 -36.743 1.00 40.19 198 SER A O 1
ATOM 1512 N N . ARG A 1 199 ? -6.833 -11.375 -36.600 1.00 41.56 199 ARG A N 1
ATOM 1513 C CA . ARG A 1 199 ? -7.782 -11.990 -37.549 1.00 41.56 199 ARG A CA 1
ATOM 1514 C C . ARG A 1 199 ? -7.999 -13.472 -37.249 1.00 41.56 199 ARG A C 1
ATOM 1516 O O . ARG A 1 199 ? -7.489 -14.325 -37.959 1.00 41.56 199 ARG A O 1
ATOM 1523 N N . ALA A 1 200 ? -8.790 -13.769 -36.220 1.00 39.28 200 ALA A N 1
ATOM 1524 C CA . ALA A 1 200 ? -9.587 -14.999 -36.142 1.00 39.28 200 ALA A CA 1
ATOM 1525 C C . ALA A 1 200 ? -10.593 -14.901 -34.985 1.00 39.28 200 ALA A C 1
ATOM 1527 O O . ALA A 1 200 ? -10.432 -15.531 -33.948 1.00 39.28 200 ALA A O 1
ATOM 1528 N N . CYS A 1 201 ? -11.614 -14.061 -35.150 1.00 38.75 201 CYS A N 1
ATOM 1529 C CA . CYS A 1 201 ? -12.895 -14.212 -34.457 1.00 38.75 201 CYS A CA 1
ATOM 1530 C C . CYS A 1 201 ? -13.942 -13.384 -35.210 1.00 38.75 201 CYS A C 1
ATOM 1532 O O . CYS A 1 201 ? -14.309 -12.281 -34.814 1.00 38.75 201 CYS A O 1
ATOM 1534 N N . VAL A 1 202 ? -14.388 -13.916 -36.346 1.00 39.50 202 VAL A N 1
ATOM 1535 C CA . VAL A 1 202 ? -15.700 -13.598 -36.913 1.00 39.50 202 VAL A CA 1
ATOM 1536 C C . VAL A 1 202 ? -16.422 -14.933 -37.058 1.00 39.50 202 VAL A C 1
ATOM 1538 O O . VAL A 1 202 ? -15.811 -15.921 -37.459 1.00 39.50 202 VAL A O 1
ATOM 1541 N N . ARG A 1 203 ? -17.667 -14.911 -36.587 1.00 36.97 203 ARG A N 1
ATOM 1542 C CA . ARG A 1 203 ? -18.628 -16.008 -36.440 1.00 36.97 203 ARG A CA 1
ATOM 1543 C C . ARG A 1 203 ? -18.817 -16.850 -37.693 1.00 36.97 203 ARG A C 1
ATOM 1545 O O . ARG A 1 203 ? -18.767 -16.262 -38.795 1.00 36.97 203 ARG A O 1
#

Foldseek 3Di:
DDQDQAPPNAQFAKKKKAKDDPDPLRVVLVVLQVVASDWDWDDDPPIIMIIHTHHQALSSLVSVLVSLVSCVPPPRMWMAGSVGHTQPHSVLVNVLSVQSSVLNVDPHSQVSAKDWDFDLEDDPDDPPPPDPPDDPRFIKIDRGPQLVVVRRYHHPPDPDDPLVSSCVSCVVSSNNRRPSDDSVSIDTDDPDPPPDPPPDDDD

pLDDT: mean 83.69, std 17.5, range [36.97, 97.44]